Protein AF-R8YFK1-F1 (afdb_monomer)

Mean predicted aligned error: 9.62 Å

Sequence (228 aa):
MKFLILHSILLVIPYFLVWLAFYLFQDRTFFVRPKSYYHLDQMIAFTLITILLFFTWNSFFFEIKFLGLKIAKSSLLFDDKFITFLGVIFAVTGWLYAGRFQFISTIKSHSIQALMNSRLSDSYTEKFDSITKAVERLKKTQNNKDCLTEFDNLNTQEKLDLRYVLNFYEYISIGIRNNEFDEFLLKQMMRSQLINTFIYFEKYIEDIQKEQPTALINLIQLAIRWKK

Organism: NCBI:txid1217691

Solvent-accessible surface area (backbone atoms only — not comparable to full-atom values): 12739 Å² total; per-residue (Å²): 111,73,68,60,55,53,53,57,52,60,67,47,49,64,58,51,50,52,53,49,50,56,63,72,68,61,84,50,98,73,52,52,68,57,68,68,60,56,53,53,56,48,51,52,52,51,51,53,49,49,52,54,48,51,54,52,41,55,73,77,41,45,92,50,60,58,98,82,43,78,53,54,91,86,56,99,85,77,36,73,62,45,56,50,50,51,52,51,53,52,52,54,49,50,53,54,51,51,51,53,51,49,52,57,49,49,23,45,50,49,37,50,49,55,52,47,54,48,68,71,28,63,71,51,48,52,32,50,50,52,40,52,53,50,50,54,55,49,31,70,73,55,76,65,54,76,52,59,86,65,71,81,80,50,52,74,65,50,53,51,31,46,51,52,55,53,50,50,48,26,52,52,28,47,32,37,32,48,60,50,26,41,55,69,63,49,46,75,77,41,42,68,59,54,45,50,53,46,50,37,41,40,59,59,52,51,56,48,27,74,81,35,76,75,56,60,51,48,30,51,56,47,43,61,61,71,71,106

pLDDT: mean 81.36, std 10.71, range [50.59, 93.94]

Secondary structure (DSSP, 8-state):
-HHHHHHHHHHHHHHHHHHHHHHHT---TT----HHHHHHHHHHHHHHHHHHHHHHHHHH-TTSPBTTB---SS-SS--HHHHHHHHHHHHHHHHHHHHHHHHHHHHHHHHHHHHHHHHH-HHHHHHHHHHHHHHHHHHHHTTT-SS---GGGS-HHHHHHHHHHHHHHHHHHHHHHTTSS-HHHHHHHHHHHHHHHHHHTHHHHHHHHHH-TTTTHHHHHHHHHHH-

InterPro domains:
  IPR031876 Protein of unknown function DUF4760 [PF15956] (83-226)

Foldseek 3Di:
DVVLVVVVVVLCVVLVVLVVVLVVPVDDPQAPEPVVVSVLVSVLVVLVSVVVCLLVCCVPPQVHADVNHNQDDDDSPDDPRVVVVVVVSVVSNVVSVVVVVVLVVQQAVLQVVLVVCCVPPPLNVVLVVLLVVVLVVQCVVPVNDLERDCCVPDDPSNVVSLLVVLVSLLVVLVCVNHSSHDPVVCCVVCVVVLLSSCRHCVVVQVVVCVVPVPPSPSSVVSNVVSVD

Structure (mmCIF, N/CA/C/O backbone):
data_AF-R8YFK1-F1
#
_entry.id   AF-R8YFK1-F1
#
loop_
_atom_site.group_PDB
_atom_site.id
_atom_site.type_symbol
_atom_site.label_atom_id
_atom_site.label_alt_id
_atom_site.label_comp_id
_atom_site.label_asym_id
_atom_site.label_entity_id
_atom_site.label_seq_id
_atom_site.pdbx_PDB_ins_code
_atom_site.Cartn_x
_atom_site.Cartn_y
_atom_site.Cartn_z
_atom_site.occupancy
_atom_site.B_iso_or_equiv
_atom_site.auth_seq_id
_atom_site.auth_comp_id
_atom_site.auth_asym_id
_atom_site.auth_atom_id
_atom_site.pdbx_PDB_model_num
ATOM 1 N N . MET A 1 1 ? 21.828 -14.013 -45.087 1.00 50.59 1 MET A N 1
ATOM 2 C CA . MET A 1 1 ? 20.408 -14.034 -44.658 1.00 50.59 1 MET A CA 1
ATOM 3 C C . MET A 1 1 ? 20.196 -14.774 -43.331 1.00 50.59 1 MET A C 1
ATOM 5 O O . MET A 1 1 ? 19.673 -14.154 -42.418 1.00 50.59 1 MET A O 1
ATOM 9 N N . LYS A 1 2 ? 20.672 -16.024 -43.159 1.00 53.09 2 LYS A N 1
ATOM 10 C CA . LYS A 1 2 ? 20.569 -16.774 -41.880 1.00 53.09 2 LYS A CA 1
ATOM 11 C C . LYS A 1 2 ? 21.180 -16.054 -40.661 1.00 53.09 2 LYS A C 1
ATOM 13 O O . LYS A 1 2 ? 20.561 -16.031 -39.606 1.00 53.09 2 LYS A O 1
ATOM 18 N N . PHE A 1 3 ? 22.334 -15.397 -40.821 1.00 62.41 3 PHE A N 1
ATOM 19 C CA . PHE A 1 3 ? 22.971 -14.642 -39.732 1.00 62.41 3 PHE A CA 1
ATOM 20 C C . PHE A 1 3 ? 22.158 -13.421 -39.275 1.00 62.41 3 PHE A C 1
ATOM 22 O O . PHE A 1 3 ? 22.049 -13.192 -38.080 1.00 62.41 3 PHE A O 1
ATOM 29 N N . LEU A 1 4 ? 21.529 -12.668 -40.183 1.00 61.94 4 LEU A N 1
ATOM 30 C CA . LEU A 1 4 ? 20.733 -11.482 -39.824 1.00 61.94 4 LEU A CA 1
ATOM 31 C C . LEU A 1 4 ? 19.514 -11.836 -38.958 1.00 61.94 4 LEU A C 1
ATOM 33 O O . LEU A 1 4 ? 19.239 -11.149 -37.983 1.00 61.94 4 LEU A O 1
ATOM 37 N N . ILE A 1 5 ? 18.838 -12.942 -39.279 1.00 64.75 5 ILE A N 1
ATOM 38 C CA . ILE A 1 5 ? 17.670 -13.428 -38.529 1.00 64.75 5 ILE A CA 1
ATOM 39 C C . ILE A 1 5 ? 18.078 -13.883 -37.121 1.00 64.75 5 ILE A C 1
ATOM 41 O O . ILE A 1 5 ? 17.393 -13.566 -36.153 1.00 64.75 5 ILE A O 1
ATOM 45 N N . LEU A 1 6 ? 19.223 -14.563 -36.991 1.00 71.25 6 LEU A N 1
ATOM 46 C CA . LEU A 1 6 ? 19.747 -15.017 -35.700 1.00 71.25 6 LEU A CA 1
ATOM 47 C C . LEU A 1 6 ? 20.030 -13.843 -34.745 1.00 71.25 6 LEU A C 1
ATOM 49 O O . LEU A 1 6 ? 19.690 -13.910 -33.569 1.00 71.25 6 LEU A O 1
ATOM 53 N N . HIS A 1 7 ? 20.586 -12.745 -35.262 1.00 68.19 7 HIS A N 1
ATOM 54 C CA . HIS A 1 7 ? 20.847 -11.536 -34.476 1.00 68.19 7 HIS A CA 1
ATOM 55 C C . HIS A 1 7 ? 19.550 -10.821 -34.072 1.00 68.19 7 HIS A C 1
ATOM 57 O O . HIS A 1 7 ? 19.427 -10.362 -32.940 1.00 68.19 7 HIS A O 1
ATOM 63 N N . SER A 1 8 ? 18.546 -10.769 -34.953 1.00 69.06 8 SER A N 1
ATOM 64 C CA . SER A 1 8 ? 17.232 -10.221 -34.593 1.00 69.06 8 SER A CA 1
ATOM 65 C C . SER A 1 8 ? 16.540 -11.039 -33.500 1.00 69.06 8 SER A C 1
ATOM 67 O O . SER A 1 8 ? 15.933 -10.457 -32.607 1.00 69.06 8 SER A O 1
ATOM 69 N N . ILE A 1 9 ? 16.675 -12.369 -33.521 1.00 73.94 9 ILE A N 1
ATOM 70 C CA . ILE A 1 9 ? 16.160 -13.245 -32.456 1.00 73.94 9 ILE A CA 1
ATOM 71 C C . ILE A 1 9 ? 16.915 -13.000 -31.143 1.00 73.94 9 ILE A C 1
ATOM 73 O O . ILE A 1 9 ? 16.281 -12.877 -30.097 1.00 73.94 9 ILE A O 1
ATOM 77 N N . LEU A 1 10 ? 18.245 -12.852 -31.196 1.00 78.50 10 LEU A N 1
ATOM 78 C CA . LEU A 1 10 ? 19.075 -12.550 -30.024 1.00 78.50 10 LEU A CA 1
ATOM 79 C C . LEU A 1 10 ? 18.627 -11.264 -29.311 1.00 78.50 10 LEU A C 1
ATOM 81 O O . LEU A 1 10 ? 18.636 -11.203 -28.086 1.00 78.50 10 LEU A O 1
ATOM 85 N N . LEU A 1 11 ? 18.187 -10.259 -30.073 1.00 79.88 11 LEU A N 1
ATOM 86 C CA . LEU A 1 11 ? 17.732 -8.971 -29.547 1.00 79.88 11 LEU A CA 1
ATOM 87 C C . LEU A 1 11 ? 16.403 -9.083 -28.779 1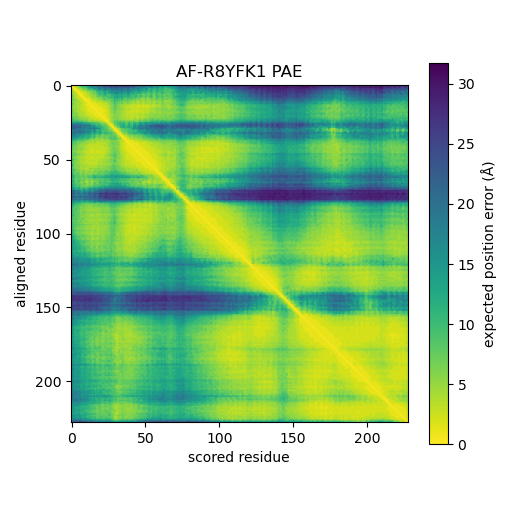.00 79.88 11 LEU A C 1
ATOM 89 O O . LEU A 1 11 ? 16.174 -8.316 -27.852 1.00 79.88 11 LEU A O 1
ATOM 93 N N . VAL A 1 12 ? 15.548 -10.057 -29.111 1.00 82.00 12 VAL A N 1
ATOM 94 C CA . VAL A 1 12 ? 14.222 -10.247 -28.488 1.00 82.00 12 VAL A CA 1
ATOM 95 C C . VAL A 1 12 ? 14.294 -11.043 -27.178 1.00 82.00 12 VAL A C 1
ATOM 97 O O . VAL A 1 12 ? 13.477 -10.827 -26.281 1.00 82.00 12 VAL A O 1
ATOM 100 N N . ILE A 1 13 ? 15.284 -11.929 -27.026 1.00 86.62 13 ILE A N 1
ATOM 101 C CA . ILE A 1 13 ? 15.426 -12.812 -25.852 1.00 86.62 13 ILE A CA 1
ATOM 102 C C . ILE A 1 13 ? 15.418 -12.045 -24.512 1.00 86.62 13 ILE A C 1
ATOM 104 O O . ILE A 1 13 ? 14.657 -12.438 -23.626 1.00 86.62 13 ILE A O 1
ATOM 108 N N . PRO A 1 14 ? 16.175 -10.945 -24.325 1.00 87.31 14 PRO A N 1
ATOM 109 C CA . PRO A 1 14 ? 16.190 -10.210 -23.056 1.00 87.31 14 PRO A CA 1
ATOM 110 C C . PRO A 1 14 ? 14.827 -9.613 -22.683 1.00 87.31 14 PRO A C 1
ATOM 112 O O . PRO A 1 14 ? 14.452 -9.615 -21.510 1.00 87.31 14 PRO A O 1
ATOM 115 N N . TYR A 1 15 ? 14.055 -9.149 -23.672 1.00 87.69 15 TYR A N 1
ATOM 116 C CA . TYR A 1 15 ? 12.697 -8.648 -23.446 1.00 87.69 15 TYR A CA 1
ATOM 117 C C . TYR A 1 15 ? 11.759 -9.773 -23.007 1.00 87.69 15 TYR A C 1
ATOM 119 O O . TYR A 1 15 ? 10.982 -9.603 -22.068 1.00 87.69 15 TYR A O 1
ATOM 127 N N . PHE A 1 16 ? 11.867 -10.945 -23.636 1.00 88.19 16 PHE A N 1
ATOM 128 C CA . PHE A 1 16 ? 11.078 -12.110 -23.244 1.00 88.19 16 PHE A CA 1
ATOM 129 C C . PHE A 1 16 ? 11.425 -12.592 -21.829 1.00 88.19 16 PHE A C 1
ATOM 131 O O . PHE A 1 16 ? 10.525 -12.900 -21.052 1.00 88.19 16 PHE A O 1
ATOM 138 N N . LEU A 1 17 ? 12.710 -12.595 -21.457 1.00 88.38 17 LEU A N 1
ATOM 139 C CA . LEU A 1 17 ? 13.149 -12.966 -20.108 1.00 88.38 17 LEU A CA 1
ATOM 140 C C . LEU A 1 17 ? 12.581 -12.034 -19.035 1.00 88.38 17 LEU A C 1
ATOM 142 O O . LEU A 1 17 ? 12.127 -12.515 -17.999 1.00 88.38 17 LEU A O 1
ATOM 146 N N . VAL A 1 18 ? 12.551 -10.720 -19.278 1.00 87.44 18 VAL A N 1
ATOM 147 C CA . VAL A 1 18 ? 11.922 -9.789 -18.329 1.00 87.44 18 VAL A CA 1
ATOM 148 C C . VAL A 1 18 ? 10.420 -9.970 -18.259 1.00 87.44 18 VAL A C 1
ATOM 150 O O . VAL A 1 18 ? 9.873 -9.979 -17.159 1.00 87.44 18 VAL A O 1
ATOM 153 N N . TRP A 1 19 ? 9.754 -10.183 -19.389 1.00 88.06 19 TRP A N 1
ATOM 154 C CA . TRP A 1 19 ? 8.331 -10.502 -19.376 1.00 88.06 19 TRP A CA 1
ATOM 155 C C . TRP A 1 19 ? 8.036 -11.765 -18.547 1.00 88.06 19 TRP A C 1
ATOM 157 O O . TRP A 1 19 ? 7.168 -11.742 -17.674 1.00 88.06 19 TRP A O 1
ATOM 167 N N . LEU A 1 20 ? 8.815 -12.833 -18.749 1.00 86.81 20 LEU A N 1
ATOM 168 C CA . LEU A 1 20 ? 8.680 -14.091 -18.015 1.00 86.81 20 LEU A CA 1
ATOM 169 C C . LEU A 1 20 ? 8.957 -13.918 -16.515 1.00 86.81 20 LEU A C 1
ATOM 171 O O . LEU A 1 20 ? 8.220 -14.454 -15.691 1.00 86.81 20 LEU A O 1
ATOM 175 N N . ALA A 1 21 ? 9.984 -13.147 -16.150 1.00 85.50 21 ALA A N 1
ATOM 176 C CA . ALA A 1 21 ? 10.288 -12.855 -14.753 1.00 85.50 21 ALA A CA 1
ATOM 177 C C . ALA A 1 21 ? 9.099 -12.167 -14.062 1.00 85.50 21 ALA A C 1
ATOM 179 O O . ALA A 1 21 ? 8.654 -12.613 -13.007 1.00 85.50 21 ALA A O 1
ATOM 180 N N . PHE A 1 22 ? 8.524 -11.131 -14.678 1.00 83.38 22 PHE A N 1
ATOM 181 C CA . PHE A 1 22 ? 7.359 -10.441 -14.117 1.00 83.38 22 PHE A CA 1
ATOM 182 C C . PHE A 1 22 ? 6.118 -11.342 -14.013 1.00 83.38 22 PHE A C 1
ATOM 184 O O . PHE A 1 22 ? 5.366 -11.206 -13.050 1.00 83.38 22 PHE A O 1
ATOM 191 N N . TYR A 1 23 ? 5.932 -12.280 -14.947 1.00 81.75 23 TYR A N 1
ATOM 192 C CA . TYR A 1 23 ? 4.847 -13.263 -14.898 1.00 81.75 23 TYR A CA 1
ATOM 193 C C . TYR A 1 23 ? 5.002 -14.254 -13.730 1.00 81.75 23 TYR A C 1
ATOM 195 O O . TYR A 1 23 ? 4.041 -14.524 -13.016 1.00 81.75 23 TYR A O 1
ATOM 203 N N . LEU A 1 24 ? 6.215 -14.765 -13.490 1.00 79.94 24 LEU A N 1
ATOM 204 C CA . LEU A 1 24 ? 6.474 -15.744 -12.424 1.00 79.94 24 LEU A CA 1
ATOM 205 C C . LEU A 1 24 ? 6.466 -15.128 -11.014 1.00 79.94 24 LEU A C 1
ATOM 207 O O . LEU A 1 24 ? 6.061 -15.785 -10.061 1.00 79.94 24 LEU A O 1
ATOM 211 N N . PHE A 1 25 ? 6.892 -13.870 -10.861 1.00 72.94 25 PHE A N 1
ATOM 212 C CA . PHE A 1 25 ? 6.957 -13.186 -9.558 1.00 72.94 25 PHE A CA 1
ATOM 213 C C . PHE A 1 25 ? 5.660 -12.445 -9.169 1.00 72.94 25 PHE A C 1
ATOM 215 O O . PHE A 1 25 ? 5.668 -11.619 -8.248 1.00 72.94 25 PHE A O 1
ATOM 222 N N . GLN A 1 26 ? 4.544 -12.706 -9.856 1.00 66.62 26 GLN A N 1
ATOM 223 C CA . GLN A 1 26 ? 3.294 -11.971 -9.661 1.00 66.62 26 GLN A CA 1
ATOM 224 C C . GLN A 1 26 ? 2.592 -12.294 -8.325 1.00 66.62 26 GLN A C 1
ATOM 226 O O . GLN A 1 26 ? 1.960 -11.405 -7.751 1.00 66.62 26 GLN A O 1
ATOM 231 N N . ASP A 1 27 ? 2.761 -13.497 -7.769 1.00 55.25 27 ASP A N 1
ATOM 232 C CA . ASP A 1 27 ? 2.037 -13.919 -6.564 1.00 55.25 27 ASP A CA 1
ATOM 233 C C . ASP A 1 27 ? 2.686 -13.429 -5.260 1.00 55.25 27 ASP A C 1
ATOM 235 O O . ASP A 1 27 ? 3.648 -13.998 -4.741 1.00 55.25 27 ASP A O 1
ATOM 239 N N . ARG A 1 28 ? 2.105 -12.380 -4.663 1.00 57.12 28 ARG A N 1
ATOM 240 C CA . ARG A 1 28 ? 2.284 -12.0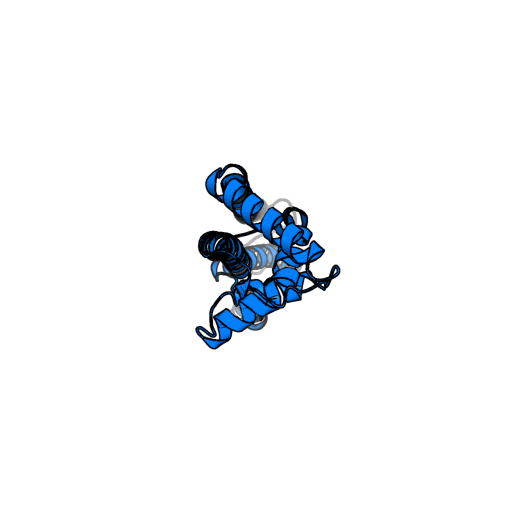74 -3.236 1.00 57.12 28 ARG A CA 1
ATOM 241 C C . ARG A 1 28 ? 0.964 -12.309 -2.506 1.00 57.12 28 ARG A C 1
ATOM 243 O O . ARG A 1 28 ? 0.041 -11.517 -2.629 1.00 57.12 28 ARG A O 1
ATOM 250 N N . THR A 1 29 ? 0.920 -13.361 -1.691 1.00 59.41 29 THR A N 1
ATOM 251 C CA . THR A 1 29 ? -0.264 -13.948 -1.022 1.00 59.41 29 THR A CA 1
ATOM 252 C C . THR A 1 29 ? -1.181 -12.999 -0.236 1.00 59.41 29 THR A C 1
ATOM 254 O O . THR A 1 29 ? -2.326 -13.357 0.017 1.00 59.41 29 THR A O 1
ATOM 257 N N . PHE A 1 30 ? -0.728 -11.802 0.152 1.00 57.00 30 PHE A N 1
ATOM 258 C CA . PHE A 1 30 ? -1.539 -10.838 0.914 1.00 57.00 30 PHE A CA 1
ATOM 259 C C . PHE A 1 30 ? -2.006 -9.627 0.096 1.00 57.00 30 PHE A C 1
ATOM 261 O O . PHE A 1 30 ? -3.089 -9.104 0.338 1.00 57.00 30 PHE A O 1
ATOM 268 N N . PHE A 1 31 ? -1.201 -9.158 -0.858 1.00 60.72 31 PHE A N 1
ATOM 269 C CA . PHE A 1 31 ? -1.512 -7.935 -1.589 1.00 60.72 31 PHE A CA 1
ATOM 270 C C . PHE A 1 31 ? -2.220 -8.270 -2.889 1.00 60.72 31 PHE A C 1
ATOM 272 O O . PHE A 1 31 ? -1.627 -8.874 -3.782 1.00 60.72 31 PHE A O 1
ATOM 279 N N . VAL A 1 32 ? -3.448 -7.784 -3.036 1.00 63.62 32 VAL A N 1
ATOM 280 C CA . VAL A 1 32 ? -4.110 -7.744 -4.337 1.00 63.62 32 VAL A CA 1
ATOM 281 C C . VAL A 1 32 ? -3.527 -6.535 -5.057 1.00 63.62 32 VAL A C 1
ATOM 283 O O . VAL A 1 32 ? -4.083 -5.445 -5.032 1.00 63.62 32 VAL A O 1
ATOM 286 N N . ARG A 1 33 ? -2.317 -6.677 -5.607 1.00 63.25 33 ARG A N 1
ATOM 287 C CA . ARG A 1 33 ? -1.720 -5.621 -6.430 1.00 63.25 33 ARG A CA 1
ATOM 288 C C . ARG A 1 33 ? -2.506 -5.527 -7.739 1.00 63.25 33 ARG A C 1
ATOM 290 O O . ARG A 1 33 ? -2.527 -6.509 -8.484 1.00 63.25 33 ARG A O 1
ATOM 297 N N . PRO A 1 34 ? -3.120 -4.374 -8.062 1.00 64.62 34 PRO A N 1
ATOM 298 C CA . PRO A 1 34 ? -3.747 -4.184 -9.362 1.00 64.62 34 PRO A CA 1
ATOM 299 C C . PRO A 1 34 ? -2.735 -4.423 -10.489 1.00 64.62 34 PRO A C 1
ATOM 301 O O . PRO A 1 34 ? -1.569 -4.032 -10.388 1.00 64.62 34 PRO A O 1
ATOM 304 N N . LYS A 1 35 ? -3.176 -5.049 -11.587 1.00 65.44 35 LYS A N 1
ATOM 305 C CA . LYS A 1 35 ? -2.314 -5.385 -12.739 1.00 65.44 35 LYS A CA 1
ATOM 306 C C . LYS A 1 35 ? -1.580 -4.162 -13.315 1.00 65.44 35 LYS A C 1
ATOM 308 O O . LYS A 1 35 ? -0.475 -4.297 -13.828 1.00 65.44 35 LYS A O 1
ATOM 313 N N . SER A 1 36 ? -2.152 -2.964 -13.173 1.00 67.81 36 SER A N 1
ATOM 314 C CA . SER A 1 36 ? -1.576 -1.693 -13.633 1.00 67.81 36 SER A CA 1
ATOM 315 C C . SER A 1 36 ? -0.187 -1.389 -13.056 1.00 67.81 36 SER A C 1
ATOM 317 O O . SER A 1 36 ? 0.666 -0.894 -13.790 1.00 67.81 36 SER A O 1
ATOM 319 N N . TYR A 1 37 ? 0.080 -1.733 -11.791 1.00 72.19 37 TYR A N 1
ATOM 320 C CA . TYR A 1 37 ? 1.390 -1.502 -11.165 1.00 72.19 37 TYR A CA 1
ATOM 321 C C . TYR A 1 37 ? 2.486 -2.349 -11.810 1.00 72.19 37 TYR A C 1
ATOM 323 O O . TYR A 1 37 ? 3.568 -1.846 -12.111 1.00 72.19 37 TYR A O 1
ATOM 331 N N . TYR A 1 38 ? 2.179 -3.619 -12.079 1.00 75.19 38 TYR A N 1
ATOM 332 C CA . TYR A 1 38 ? 3.105 -4.523 -12.755 1.00 75.19 38 TYR A CA 1
ATOM 333 C C . TYR A 1 38 ? 3.417 -4.044 -14.167 1.00 75.19 38 TYR A C 1
ATOM 335 O O . TYR A 1 38 ? 4.573 -4.080 -14.571 1.00 75.19 38 TYR A O 1
ATOM 343 N N . HIS A 1 39 ? 2.417 -3.547 -14.898 1.00 82.56 39 HIS A N 1
ATOM 344 C CA . HIS A 1 39 ? 2.629 -3.045 -16.253 1.00 82.56 39 HIS A CA 1
ATOM 345 C C . HIS A 1 39 ? 3.557 -1.827 -16.293 1.00 82.56 39 HIS A C 1
ATOM 347 O O . HIS A 1 39 ? 4.421 -1.764 -17.165 1.00 82.56 39 HIS A O 1
ATOM 353 N N . LEU A 1 40 ? 3.435 -0.894 -15.344 1.00 85.50 40 LEU A N 1
ATOM 354 C CA . LEU A 1 40 ? 4.309 0.280 -15.291 1.00 85.50 40 LEU A CA 1
ATOM 355 C C . LEU A 1 40 ? 5.754 -0.105 -14.938 1.00 85.50 40 LEU A C 1
ATOM 357 O O . LEU A 1 40 ? 6.685 0.308 -15.631 1.00 85.50 40 LEU A O 1
ATOM 361 N N . ASP A 1 41 ? 5.952 -0.930 -13.905 1.00 84.81 41 ASP A N 1
ATOM 362 C CA . ASP A 1 41 ? 7.291 -1.404 -13.528 1.00 84.81 41 ASP A CA 1
ATOM 363 C C . ASP A 1 41 ? 7.923 -2.254 -14.655 1.00 84.81 41 ASP A C 1
ATOM 365 O O . ASP A 1 41 ? 9.121 -2.144 -14.922 1.00 84.81 41 ASP A O 1
ATOM 369 N N . GLN A 1 42 ? 7.119 -3.040 -15.380 1.00 86.94 42 GLN A N 1
ATOM 370 C CA . GLN A 1 42 ? 7.555 -3.797 -16.557 1.00 86.94 42 GLN A CA 1
ATOM 371 C C . GLN A 1 42 ? 7.970 -2.874 -17.715 1.00 86.94 42 GLN A C 1
ATOM 373 O O . GLN A 1 42 ? 8.989 -3.123 -18.360 1.00 86.94 42 GLN A O 1
ATOM 378 N N . MET A 1 43 ? 7.225 -1.793 -17.976 1.00 89.19 43 MET A N 1
ATOM 379 C CA . MET A 1 43 ? 7.597 -0.790 -18.984 1.00 89.19 43 MET A CA 1
ATOM 380 C C . MET A 1 43 ? 8.936 -0.123 -18.649 1.00 89.19 43 MET A C 1
ATOM 382 O O . MET A 1 43 ? 9.774 0.025 -19.537 1.00 89.19 43 MET A O 1
ATOM 386 N N . ILE A 1 44 ? 9.174 0.214 -17.376 1.00 89.25 44 ILE A N 1
ATOM 387 C CA . ILE A 1 44 ? 10.469 0.745 -16.914 1.00 89.25 44 ILE A CA 1
ATOM 388 C C . ILE A 1 44 ? 11.586 -0.292 -17.103 1.00 89.25 44 ILE A C 1
ATOM 390 O O . ILE A 1 44 ? 12.678 0.039 -17.562 1.00 89.25 44 ILE A O 1
ATOM 394 N N . ALA A 1 45 ? 11.332 -1.565 -16.793 1.00 89.50 45 ALA A N 1
ATOM 395 C CA . ALA A 1 45 ? 12.318 -2.624 -17.010 1.00 89.50 45 ALA A CA 1
ATOM 396 C C . ALA A 1 45 ? 12.669 -2.789 -18.502 1.00 89.50 45 ALA A C 1
ATOM 398 O O . ALA A 1 45 ? 13.839 -2.959 -18.850 1.00 89.50 45 ALA A O 1
ATOM 399 N N . PHE A 1 46 ? 11.682 -2.674 -19.397 1.00 90.50 46 PHE A N 1
ATOM 400 C CA . PHE A 1 46 ? 11.908 -2.696 -20.843 1.00 90.50 46 PHE A CA 1
ATOM 401 C C . PHE A 1 46 ? 12.712 -1.498 -21.346 1.00 90.50 46 PHE A C 1
ATOM 403 O O . PHE A 1 46 ? 13.585 -1.688 -22.199 1.00 90.50 46 PHE A O 1
ATOM 410 N N . THR A 1 47 ? 12.484 -0.285 -20.836 1.00 89.50 47 THR A N 1
ATOM 411 C CA . THR A 1 47 ? 13.304 0.868 -21.240 1.00 89.50 47 THR A CA 1
ATOM 412 C C . THR A 1 47 ? 14.741 0.723 -20.752 1.00 89.50 47 THR A C 1
ATOM 414 O O . THR A 1 47 ? 15.659 0.917 -21.546 1.00 89.50 47 THR A O 1
ATOM 417 N N . LEU A 1 48 ? 14.960 0.277 -19.512 1.00 88.81 48 LEU A N 1
ATOM 418 C CA . LEU A 1 48 ? 16.303 0.019 -18.975 1.00 88.81 48 LEU A CA 1
ATOM 419 C C . LEU A 1 48 ? 17.060 -1.040 -19.783 1.00 88.81 48 LEU A C 1
ATOM 421 O O . LEU A 1 48 ? 18.221 -0.835 -20.138 1.00 88.81 48 LEU A O 1
ATOM 425 N N . ILE A 1 49 ? 16.399 -2.144 -20.138 1.00 90.31 49 ILE A N 1
ATOM 426 C CA . ILE A 1 49 ? 16.994 -3.163 -21.011 1.00 90.31 49 ILE A CA 1
ATOM 427 C C . ILE A 1 49 ? 17.284 -2.610 -22.395 1.00 90.31 49 ILE A C 1
ATOM 429 O O . ILE A 1 49 ? 18.337 -2.909 -22.946 1.00 90.31 49 ILE A O 1
ATOM 433 N N . THR A 1 50 ? 16.404 -1.776 -22.945 1.00 88.31 50 THR A N 1
ATOM 434 C CA . THR A 1 50 ? 16.646 -1.144 -24.246 1.00 88.31 50 THR A CA 1
ATOM 435 C C . THR A 1 50 ? 17.894 -0.268 -24.211 1.00 88.31 50 THR A C 1
ATOM 437 O O . THR A 1 50 ? 18.679 -0.324 -25.151 1.00 88.31 50 THR A O 1
ATOM 440 N N . ILE A 1 51 ? 18.133 0.476 -23.124 1.00 87.00 51 ILE A N 1
ATOM 441 C CA . ILE A 1 51 ? 19.366 1.259 -22.938 1.00 87.00 51 ILE A CA 1
ATOM 442 C C . ILE A 1 51 ? 20.586 0.330 -22.904 1.00 87.00 51 ILE A C 1
ATOM 444 O O . ILE A 1 51 ? 21.532 0.527 -23.664 1.00 87.00 51 ILE A O 1
ATOM 448 N N . LEU A 1 52 ? 20.560 -0.705 -22.060 1.00 87.19 52 LEU A N 1
ATOM 449 C CA . LEU A 1 52 ? 21.679 -1.646 -21.917 1.00 87.19 52 LEU A CA 1
ATOM 450 C C . LEU A 1 52 ? 21.985 -2.382 -23.228 1.00 87.19 52 LEU A C 1
ATOM 452 O O . LEU A 1 52 ? 23.147 -2.501 -23.627 1.00 87.19 52 LEU A O 1
ATOM 456 N N . LEU A 1 53 ? 20.948 -2.845 -23.926 1.00 86.12 53 LEU A N 1
ATOM 457 C CA . LEU A 1 53 ? 21.083 -3.491 -25.227 1.00 86.12 53 LEU A CA 1
ATOM 458 C C . LEU A 1 53 ? 21.588 -2.522 -26.281 1.00 86.12 53 LEU A C 1
ATOM 460 O O . LEU A 1 53 ? 22.441 -2.896 -27.070 1.00 86.12 53 LEU A O 1
ATOM 464 N N . PHE A 1 54 ? 21.126 -1.277 -26.278 1.00 82.75 54 PHE A N 1
ATOM 465 C CA . PHE A 1 54 ? 21.606 -0.273 -27.217 1.00 82.75 54 PHE A CA 1
ATOM 466 C C . PHE A 1 54 ? 23.111 -0.015 -27.059 1.00 82.75 54 PHE A C 1
ATOM 468 O O . PHE A 1 54 ? 23.839 -0.037 -28.051 1.00 82.75 54 PHE A O 1
ATOM 475 N N . PHE A 1 55 ? 23.599 0.143 -25.823 1.00 81.56 55 PHE A N 1
ATOM 476 C CA . PHE A 1 55 ? 25.032 0.310 -25.560 1.00 81.56 55 PHE A CA 1
ATOM 477 C C . PHE A 1 55 ? 25.844 -0.925 -25.965 1.00 81.56 55 PHE A C 1
ATOM 479 O O . PHE A 1 55 ? 26.811 -0.805 -26.714 1.00 81.56 55 PHE A O 1
ATOM 486 N N . THR A 1 56 ? 25.435 -2.116 -25.520 1.00 81.94 56 THR A N 1
ATOM 487 C CA . THR A 1 56 ? 26.150 -3.365 -25.841 1.00 81.94 56 THR A CA 1
ATOM 488 C C . THR A 1 56 ? 26.140 -3.665 -27.340 1.00 81.94 56 THR A C 1
ATOM 490 O O . THR A 1 56 ? 27.169 -4.035 -27.906 1.00 81.94 56 THR A O 1
ATOM 493 N N . TRP A 1 57 ? 25.016 -3.439 -28.018 1.00 80.00 57 TRP A N 1
ATOM 494 C CA . TRP A 1 57 ? 24.897 -3.649 -29.457 1.00 80.00 57 TRP A CA 1
ATOM 495 C C . TRP A 1 57 ? 25.766 -2.682 -30.253 1.00 80.00 57 TRP A C 1
ATOM 497 O O . TRP A 1 57 ? 26.422 -3.093 -31.207 1.00 80.00 57 TRP A O 1
ATOM 507 N N . ASN A 1 58 ? 25.826 -1.415 -29.841 1.00 76.56 58 ASN A N 1
ATOM 508 C CA . ASN A 1 58 ? 26.694 -0.432 -30.480 1.00 76.56 58 ASN A CA 1
ATOM 509 C C . ASN A 1 58 ? 28.186 -0.764 -30.289 1.00 76.56 58 ASN A C 1
ATOM 511 O O . ASN A 1 58 ? 28.974 -0.558 -31.207 1.00 76.56 58 ASN A O 1
ATOM 515 N N . SER A 1 59 ? 28.579 -1.316 -29.135 1.00 75.88 59 SER A N 1
ATOM 516 C CA . SER A 1 59 ? 29.974 -1.697 -28.869 1.00 75.88 59 SER A CA 1
ATOM 517 C C . SER A 1 59 ? 30.442 -2.926 -29.655 1.00 75.88 59 SER A C 1
ATOM 519 O O . SER A 1 59 ? 31.573 -2.934 -30.132 1.00 75.88 59 SER A O 1
ATOM 521 N N . PHE A 1 60 ? 29.605 -3.961 -29.791 1.00 75.62 60 PHE A N 1
ATOM 522 C CA . PHE A 1 60 ? 30.018 -5.246 -30.381 1.00 75.62 60 PHE A CA 1
ATOM 523 C C . PHE A 1 60 ? 29.521 -5.474 -31.817 1.00 75.62 60 PHE A C 1
ATOM 525 O O . PHE A 1 60 ? 30.142 -6.226 -32.564 1.00 75.62 60 PHE A O 1
ATOM 532 N N . PHE A 1 61 ? 28.419 -4.836 -32.223 1.00 74.19 61 PHE A N 1
ATOM 533 C CA . PHE A 1 61 ? 27.700 -5.131 -33.469 1.00 74.19 61 PHE A CA 1
ATOM 534 C C . PHE A 1 61 ? 27.409 -3.869 -34.300 1.00 74.19 61 PHE A C 1
ATOM 536 O O . PHE A 1 61 ? 26.345 -3.754 -34.910 1.00 74.19 61 PHE A O 1
ATOM 543 N N . PHE A 1 62 ? 28.357 -2.925 -34.361 1.00 68.81 62 PHE A N 1
ATOM 544 C CA . PHE A 1 62 ? 28.194 -1.622 -35.030 1.00 68.81 62 PHE A CA 1
ATOM 545 C C . PHE A 1 62 ? 27.804 -1.708 -36.522 1.00 68.81 62 PHE A C 1
ATOM 547 O O . PHE A 1 62 ? 27.164 -0.803 -37.060 1.00 68.81 62 PHE A O 1
ATOM 554 N N . GLU A 1 63 ? 28.148 -2.801 -37.211 1.00 68.44 63 GLU A N 1
ATOM 555 C CA . GLU A 1 63 ? 27.797 -3.008 -38.623 1.00 68.44 63 GLU A CA 1
ATOM 556 C C . GLU A 1 63 ? 26.334 -3.439 -38.834 1.00 68.44 63 GLU A C 1
ATOM 558 O O . GLU A 1 63 ? 25.786 -3.292 -39.935 1.00 68.44 63 GLU A O 1
ATOM 563 N N . ILE A 1 64 ? 25.683 -3.949 -37.784 1.00 73.88 64 ILE A N 1
ATOM 564 C CA . ILE A 1 64 ? 24.347 -4.548 -37.822 1.00 73.88 64 ILE A CA 1
ATOM 565 C C . ILE A 1 64 ? 23.307 -3.537 -37.331 1.00 73.88 64 ILE A C 1
ATOM 567 O O . ILE A 1 64 ? 23.515 -2.799 -36.373 1.00 73.88 64 ILE A O 1
ATOM 571 N N . LYS A 1 65 ? 22.135 -3.521 -37.976 1.00 72.31 65 LYS A N 1
ATOM 572 C CA . LYS A 1 65 ? 21.021 -2.657 -37.568 1.00 72.31 65 LYS A CA 1
ATOM 573 C C . LYS A 1 65 ? 20.461 -3.087 -36.206 1.00 72.31 65 LYS A C 1
ATOM 575 O O . LYS A 1 65 ? 20.074 -4.242 -36.045 1.00 72.31 65 LYS A O 1
ATOM 580 N N . PHE A 1 66 ? 20.322 -2.147 -35.280 1.00 73.81 66 PHE A N 1
ATOM 581 C CA . PHE A 1 66 ? 19.609 -2.325 -34.014 1.00 73.81 66 PHE A CA 1
ATOM 582 C C . PHE A 1 66 ? 18.172 -1.832 -34.183 1.00 73.81 66 PHE A C 1
ATOM 584 O O . PHE A 1 66 ? 17.970 -0.683 -34.567 1.00 73.81 66 PHE A O 1
ATOM 591 N N . LEU A 1 67 ? 17.170 -2.690 -33.959 1.00 72.44 67 LEU A N 1
ATOM 592 C CA . LEU A 1 67 ? 15.746 -2.345 -34.154 1.00 72.44 67 LEU A CA 1
ATOM 593 C C . LEU A 1 67 ? 15.456 -1.662 -35.515 1.00 72.44 67 LEU A C 1
ATOM 595 O O . LEU A 1 67 ? 14.619 -0.773 -35.625 1.00 72.44 67 LEU A O 1
ATOM 599 N N . GLY A 1 68 ? 16.187 -2.052 -36.568 1.00 70.75 68 GLY A N 1
ATOM 600 C CA . GLY A 1 68 ? 16.064 -1.470 -37.912 1.00 70.75 68 GLY A CA 1
ATOM 601 C C . GLY A 1 68 ? 16.863 -0.180 -38.159 1.00 70.75 68 GLY A C 1
ATOM 602 O O . GLY A 1 68 ? 16.989 0.231 -39.315 1.00 70.75 68 GLY A O 1
ATOM 603 N N . LEU A 1 69 ? 17.477 0.409 -37.129 1.00 67.81 69 LEU A N 1
ATOM 604 C CA . LEU A 1 69 ? 18.308 1.613 -37.209 1.00 67.81 69 LEU A CA 1
ATOM 605 C C . LEU A 1 69 ? 19.789 1.255 -37.396 1.00 67.81 69 LEU A C 1
ATOM 607 O O . LEU A 1 69 ? 20.323 0.377 -36.720 1.00 67.81 69 LEU A O 1
ATOM 611 N N . LYS A 1 70 ? 20.472 1.943 -38.320 1.00 66.94 70 LYS A N 1
ATOM 612 C CA . LYS A 1 70 ? 21.934 1.862 -38.480 1.00 66.94 70 LYS A CA 1
ATOM 613 C C . LYS A 1 70 ? 22.560 3.026 -37.711 1.00 66.94 70 LYS A C 1
ATOM 615 O O . LYS A 1 70 ? 22.265 4.170 -38.048 1.00 66.94 70 LYS A O 1
ATOM 620 N N . ILE A 1 71 ? 23.347 2.716 -36.680 1.00 63.50 71 ILE A N 1
ATOM 621 C CA . ILE A 1 71 ? 23.618 3.652 -35.579 1.00 63.50 71 ILE A CA 1
ATOM 622 C C . ILE A 1 71 ? 24.892 4.490 -35.769 1.00 63.50 71 ILE A C 1
ATOM 624 O O . ILE A 1 71 ? 24.846 5.660 -35.415 1.00 63.50 71 ILE A O 1
ATOM 628 N N . ALA A 1 72 ? 25.985 3.962 -36.340 1.00 59.31 72 ALA A N 1
ATOM 629 C CA . ALA A 1 72 ? 27.171 4.776 -36.646 1.00 59.31 72 ALA A CA 1
ATOM 630 C C . ALA A 1 72 ? 28.083 4.151 -37.716 1.00 59.31 72 ALA A C 1
ATOM 632 O O . ALA A 1 72 ? 28.091 2.933 -37.901 1.00 59.31 72 ALA A O 1
ATOM 633 N N . LYS A 1 73 ? 28.860 4.987 -38.429 1.00 57.88 73 LYS A N 1
ATOM 634 C C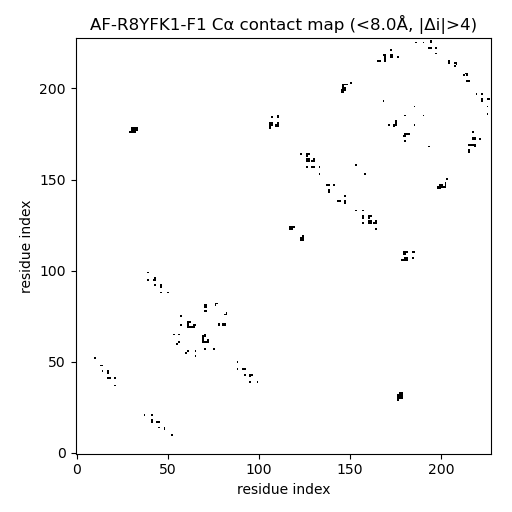A . LYS A 1 73 ? 29.857 4.545 -39.432 1.00 57.88 73 LYS A CA 1
ATOM 635 C C . LYS A 1 73 ? 31.325 4.804 -39.041 1.00 57.88 73 LYS A C 1
ATOM 637 O O . LYS A 1 73 ? 32.186 4.252 -39.716 1.00 57.88 73 LYS A O 1
ATOM 642 N N . SER A 1 74 ? 31.647 5.581 -37.994 1.00 55.09 74 SER A N 1
ATOM 643 C CA . SER A 1 74 ? 33.067 5.787 -37.616 1.00 55.09 74 SER A CA 1
ATOM 644 C C . SER A 1 74 ? 33.393 6.369 -36.226 1.00 55.09 74 SER A C 1
ATOM 646 O O . SER A 1 74 ? 34.552 6.270 -35.833 1.00 55.09 74 SER A O 1
ATOM 648 N N . SER A 1 75 ? 32.466 6.952 -35.451 1.00 55.94 75 SER A N 1
ATOM 649 C CA . SER A 1 75 ? 32.781 7.465 -34.102 1.00 55.94 75 SER A CA 1
ATOM 650 C C . SER A 1 75 ? 31.688 7.138 -33.082 1.00 55.94 75 SER A C 1
ATOM 652 O O . SER A 1 75 ? 30.496 7.223 -33.360 1.00 55.94 75 SER A O 1
ATOM 654 N N . LEU A 1 76 ? 32.115 6.716 -31.891 1.00 55.62 76 LEU A N 1
ATOM 655 C CA . LEU A 1 76 ? 31.272 6.059 -30.886 1.00 55.62 76 LEU A CA 1
ATOM 656 C C . LEU A 1 76 ? 30.332 7.028 -30.133 1.00 55.62 76 LEU A C 1
ATOM 658 O O . LEU A 1 76 ? 29.418 6.572 -29.456 1.00 55.62 76 LEU A O 1
ATOM 662 N N . LEU A 1 77 ? 30.543 8.348 -30.245 1.00 55.44 77 LEU A N 1
ATOM 663 C CA . LEU A 1 77 ? 29.868 9.368 -29.424 1.00 55.44 77 LEU A CA 1
ATOM 664 C C . LEU A 1 77 ? 29.295 10.579 -30.197 1.00 55.44 77 LEU A C 1
ATOM 666 O O . LEU A 1 77 ? 28.719 11.454 -29.560 1.00 55.44 77 LEU A O 1
ATOM 670 N N . PHE A 1 78 ? 29.409 10.648 -31.533 1.00 56.56 78 PHE A N 1
ATOM 671 C CA . PHE A 1 78 ? 29.068 11.865 -32.303 1.00 56.56 78 PHE A CA 1
ATOM 672 C C . PHE A 1 78 ? 28.215 11.636 -33.567 1.00 56.56 78 PHE A C 1
ATOM 674 O O . PHE A 1 78 ? 28.236 12.466 -34.470 1.00 56.56 78 PHE A O 1
ATOM 681 N N . ASP A 1 79 ? 27.467 10.531 -33.665 1.00 71.62 79 ASP A N 1
ATOM 682 C CA . ASP A 1 79 ? 26.456 10.384 -34.728 1.00 71.62 79 ASP A CA 1
ATOM 683 C C . ASP A 1 79 ? 25.123 11.006 -34.271 1.00 71.62 79 ASP A C 1
ATOM 685 O O . ASP A 1 79 ? 24.584 10.637 -33.220 1.00 71.62 79 ASP A O 1
ATOM 689 N N . ASP A 1 80 ? 24.567 11.926 -35.065 1.00 75.19 80 ASP A N 1
ATOM 690 C CA . ASP A 1 80 ? 23.288 12.602 -34.803 1.00 75.19 80 ASP A CA 1
ATOM 691 C C . ASP A 1 80 ? 22.157 11.605 -34.504 1.00 75.19 80 ASP A C 1
ATOM 693 O O . ASP A 1 80 ? 21.276 11.857 -33.674 1.00 75.19 80 ASP A O 1
ATOM 697 N N . LYS A 1 81 ? 22.192 10.425 -35.139 1.00 77.31 81 LYS A N 1
ATOM 698 C CA . LYS A 1 81 ? 21.188 9.371 -34.934 1.00 77.31 81 LYS A CA 1
ATOM 699 C C . LYS A 1 81 ? 21.313 8.707 -33.569 1.00 77.31 81 LYS A C 1
ATOM 701 O O . LYS A 1 81 ? 20.292 8.397 -32.953 1.00 77.31 81 LYS A O 1
ATOM 706 N N . PHE A 1 82 ? 22.540 8.505 -33.092 1.00 78.44 82 PHE A N 1
ATOM 707 C CA . PHE A 1 82 ? 22.813 7.947 -31.768 1.00 78.44 82 PHE A CA 1
ATOM 708 C C . PHE A 1 82 ? 22.299 8.889 -30.675 1.00 78.44 82 PHE A C 1
ATOM 710 O O . PHE A 1 82 ? 21.571 8.465 -29.774 1.00 78.44 82 PHE A O 1
ATOM 717 N N . ILE A 1 83 ? 22.608 10.182 -30.810 1.00 81.81 83 ILE A N 1
ATOM 718 C CA . ILE A 1 83 ? 22.173 11.228 -29.875 1.00 81.81 83 ILE A CA 1
ATOM 719 C C . ILE A 1 83 ? 20.644 11.342 -29.870 1.00 81.81 83 ILE A C 1
ATOM 721 O O . ILE A 1 83 ? 20.029 11.367 -28.803 1.00 81.81 83 ILE A O 1
ATOM 725 N N . THR A 1 84 ? 20.016 11.332 -31.050 1.00 84.62 84 THR A N 1
ATOM 726 C CA . THR A 1 84 ? 18.551 11.400 -31.177 1.00 84.62 84 THR A CA 1
ATOM 727 C C . THR A 1 84 ? 17.871 10.211 -30.496 1.00 84.62 84 THR A C 1
ATOM 729 O O . THR A 1 84 ? 16.909 10.391 -29.750 1.00 84.62 84 THR A O 1
ATOM 732 N N . PHE A 1 85 ? 18.379 8.991 -30.701 1.00 83.56 85 PHE A N 1
ATOM 733 C CA . PHE A 1 85 ? 17.805 7.789 -30.095 1.00 83.56 85 PHE A CA 1
ATOM 734 C C . PHE A 1 85 ? 17.917 7.794 -28.565 1.00 83.56 85 PHE A C 1
ATOM 736 O O . PHE A 1 85 ? 16.937 7.496 -27.878 1.00 83.56 85 PHE A O 1
ATOM 743 N N . LEU A 1 86 ? 19.070 8.202 -28.021 1.00 84.75 86 LEU A N 1
ATOM 744 C CA . LEU A 1 86 ? 19.229 8.386 -26.576 1.00 84.75 86 LEU A CA 1
ATOM 745 C C . LEU A 1 86 ? 18.259 9.434 -26.031 1.00 84.75 86 LEU A C 1
ATOM 747 O O . LEU A 1 86 ? 17.615 9.184 -25.013 1.00 84.75 86 LEU A O 1
ATOM 751 N N . GLY A 1 87 ? 18.107 10.568 -26.721 1.00 88.62 87 GLY A N 1
ATOM 752 C CA . GLY A 1 87 ? 17.154 11.612 -26.339 1.00 88.62 87 GLY A CA 1
ATOM 753 C C . GLY A 1 87 ? 15.725 11.079 -26.215 1.00 88.62 87 GLY A C 1
ATOM 754 O O . GLY A 1 87 ? 15.058 11.328 -25.210 1.00 88.62 87 GLY A O 1
ATOM 755 N N . VAL A 1 88 ? 15.282 10.268 -27.182 1.00 89.94 88 VAL A N 1
ATOM 756 C CA . VAL A 1 88 ? 13.959 9.624 -27.145 1.00 89.94 88 VAL A CA 1
ATOM 757 C C . VAL A 1 88 ? 13.838 8.663 -25.961 1.00 89.94 88 VAL A C 1
ATOM 759 O O . VAL A 1 88 ? 12.847 8.724 -25.234 1.00 89.94 88 VAL A O 1
ATOM 762 N N . ILE A 1 89 ? 14.833 7.804 -25.714 1.00 88.75 89 ILE A N 1
ATOM 763 C CA . ILE A 1 89 ? 14.761 6.857 -24.590 1.00 88.75 89 ILE A CA 1
ATOM 764 C C . ILE A 1 89 ? 14.732 7.583 -23.241 1.00 88.75 89 ILE A C 1
ATOM 766 O O . ILE A 1 89 ? 13.950 7.209 -22.361 1.00 88.75 89 ILE A O 1
ATOM 770 N N . PHE A 1 90 ? 15.555 8.618 -23.063 1.00 88.50 90 PHE A N 1
ATOM 771 C CA . PHE A 1 90 ? 15.559 9.402 -21.830 1.00 88.50 90 PHE A CA 1
ATOM 772 C C . PHE A 1 90 ? 14.235 10.136 -21.622 1.00 88.50 90 PHE A C 1
ATOM 774 O O . PHE A 1 90 ? 13.726 10.132 -20.502 1.00 88.50 90 PHE A O 1
ATOM 781 N N . ALA A 1 91 ? 13.628 10.680 -22.681 1.00 92.62 91 ALA A N 1
ATOM 782 C CA . ALA A 1 91 ? 12.308 11.302 -22.603 1.00 92.62 91 ALA A CA 1
ATOM 783 C C . ALA A 1 91 ? 11.224 10.297 -22.172 1.00 92.62 91 ALA A C 1
ATOM 785 O O . ALA A 1 91 ? 10.484 10.552 -21.220 1.00 92.62 91 ALA A O 1
ATOM 786 N N . VAL A 1 92 ? 11.181 9.117 -22.804 1.00 91.94 92 VAL A N 1
ATOM 787 C CA . VAL A 1 92 ? 10.230 8.047 -22.448 1.00 91.94 92 VAL A CA 1
ATOM 788 C C . VAL A 1 92 ? 10.446 7.580 -21.007 1.00 91.94 92 VAL A C 1
ATOM 790 O O . VAL A 1 92 ? 9.488 7.430 -20.250 1.00 91.94 92 VAL A O 1
ATOM 793 N N . THR A 1 93 ? 11.701 7.398 -20.597 1.00 89.88 93 THR A N 1
ATOM 794 C CA . THR A 1 93 ? 12.047 7.010 -19.223 1.00 89.88 93 THR A CA 1
ATOM 795 C C . THR A 1 93 ? 11.597 8.078 -18.227 1.00 89.88 93 THR A C 1
ATOM 797 O O . THR A 1 93 ? 10.980 7.744 -17.217 1.00 89.88 93 THR A O 1
ATOM 800 N N . GLY A 1 94 ? 11.818 9.359 -18.536 1.00 90.75 94 GLY A N 1
ATOM 801 C CA . GLY A 1 94 ? 11.349 10.481 -17.725 1.00 90.75 94 GLY A CA 1
ATOM 802 C C . GLY A 1 94 ? 9.837 10.451 -17.500 1.00 90.75 94 GLY A C 1
ATOM 803 O O . GLY A 1 94 ? 9.387 10.568 -16.361 1.00 90.75 94 GLY A O 1
ATOM 804 N N . TRP A 1 95 ? 9.048 10.204 -18.549 1.00 93.31 95 TRP A N 1
ATOM 805 C CA . TRP A 1 95 ? 7.591 10.080 -18.426 1.00 93.31 95 TRP A CA 1
ATOM 806 C C . TRP A 1 95 ? 7.147 8.869 -17.609 1.00 93.31 95 TRP A C 1
ATOM 808 O O . TRP A 1 95 ? 6.255 9.002 -16.770 1.00 93.31 95 TRP A O 1
ATOM 818 N N . LEU A 1 96 ? 7.780 7.708 -17.788 1.00 91.38 96 LEU A N 1
ATOM 819 C CA . LEU A 1 96 ? 7.452 6.520 -16.995 1.00 91.38 96 LEU A CA 1
ATOM 820 C C . LEU A 1 96 ? 7.742 6.734 -15.502 1.00 91.38 96 LEU A C 1
ATOM 822 O O . LEU A 1 96 ? 6.919 6.382 -14.653 1.00 91.38 96 LEU A O 1
ATOM 826 N N . TYR A 1 97 ? 8.876 7.357 -15.170 1.00 89.94 97 TYR A N 1
ATOM 827 C CA . TYR A 1 97 ? 9.218 7.683 -13.784 1.00 89.94 97 TYR A CA 1
ATOM 828 C C . TYR A 1 97 ? 8.305 8.757 -13.189 1.00 89.94 97 TYR A C 1
ATOM 830 O O . TYR A 1 97 ? 7.892 8.615 -12.037 1.00 89.94 97 TYR A O 1
ATOM 838 N N . ALA A 1 98 ? 7.949 9.791 -13.956 1.00 90.62 98 ALA A N 1
ATOM 839 C CA . ALA A 1 98 ? 6.982 10.797 -13.524 1.00 90.62 98 ALA A CA 1
ATOM 840 C C . ALA A 1 98 ? 5.616 10.159 -13.224 1.00 90.62 98 ALA A C 1
ATOM 842 O O . ALA A 1 98 ? 5.048 10.405 -12.161 1.00 90.62 98 ALA A O 1
ATOM 843 N N . GLY A 1 99 ? 5.144 9.260 -14.096 1.00 89.50 99 GLY A N 1
ATOM 844 C CA . GLY A 1 99 ? 3.928 8.479 -13.868 1.00 89.50 99 GLY A CA 1
ATOM 845 C C . GLY A 1 99 ? 4.008 7.646 -12.588 1.00 89.50 99 GLY A C 1
ATOM 846 O O . GLY A 1 99 ? 3.125 7.736 -11.737 1.00 89.50 99 GLY A O 1
ATOM 847 N N . ARG A 1 100 ? 5.105 6.900 -12.385 1.00 87.12 100 ARG A N 1
ATOM 848 C CA . ARG A 1 100 ? 5.339 6.118 -11.154 1.00 87.12 100 ARG A CA 1
ATOM 849 C C . ARG A 1 100 ? 5.287 6.985 -9.901 1.00 87.12 100 ARG A C 1
ATOM 851 O O . ARG A 1 100 ? 4.655 6.614 -8.913 1.00 87.12 100 ARG A O 1
ATOM 858 N N . PHE A 1 101 ? 5.958 8.131 -9.942 1.00 87.88 101 PHE A N 1
ATOM 859 C CA . PHE A 1 101 ? 5.987 9.075 -8.833 1.00 87.88 101 PHE A CA 1
ATOM 860 C C . PHE A 1 101 ? 4.594 9.636 -8.540 1.00 87.88 101 PHE A C 1
ATOM 862 O O . PHE A 1 101 ? 4.188 9.688 -7.380 1.00 87.88 101 PHE A O 1
ATOM 869 N N . GLN A 1 102 ? 3.838 9.984 -9.582 1.00 89.00 102 GLN A N 1
ATOM 870 C CA . GLN A 1 102 ? 2.470 10.468 -9.451 1.00 89.00 102 GLN A CA 1
ATOM 871 C C . GLN A 1 102 ? 1.559 9.418 -8.813 1.00 89.00 102 GLN A C 1
ATOM 873 O O . GLN A 1 102 ? 0.854 9.750 -7.867 1.00 89.00 102 GLN A O 1
ATOM 878 N N . PHE A 1 103 ? 1.641 8.149 -9.225 1.00 85.12 103 PHE A N 1
ATOM 879 C CA . PHE A 1 103 ? 0.882 7.069 -8.583 1.00 85.12 103 PHE A CA 1
ATOM 880 C C . PHE A 1 103 ? 1.200 6.937 -7.090 1.00 85.12 103 PHE A C 1
ATOM 882 O O . PHE A 1 103 ? 0.286 6.927 -6.268 1.00 85.12 103 PHE A O 1
ATOM 889 N N . ILE A 1 104 ? 2.485 6.892 -6.719 1.00 84.81 104 ILE A N 1
ATOM 890 C CA . ILE A 1 104 ? 2.901 6.815 -5.307 1.00 84.81 104 ILE A CA 1
ATOM 891 C C . ILE A 1 104 ? 2.381 8.027 -4.521 1.00 84.81 104 ILE A C 1
ATOM 893 O O . ILE A 1 104 ? 1.896 7.882 -3.398 1.00 84.81 104 ILE A O 1
ATOM 897 N N . SER A 1 105 ? 2.470 9.221 -5.107 1.00 87.19 105 SER A N 1
ATOM 898 C CA . SER A 1 105 ? 1.967 10.457 -4.505 1.00 87.19 105 SER A CA 1
ATOM 899 C C . SER A 1 105 ? 0.449 10.413 -4.295 1.00 87.19 105 SER A C 1
ATOM 901 O O . SER A 1 105 ? -0.040 10.758 -3.220 1.00 87.19 105 SER A O 1
ATOM 903 N N . THR A 1 106 ? -0.298 9.909 -5.277 1.00 88.69 106 THR A N 1
ATOM 904 C CA . THR A 1 106 ? -1.754 9.750 -5.214 1.00 88.69 106 THR A CA 1
ATOM 905 C C . THR A 1 106 ? -2.178 8.785 -4.107 1.00 88.69 106 THR A C 1
ATOM 907 O O . THR A 1 106 ? -3.048 9.137 -3.315 1.00 88.69 106 THR A O 1
ATOM 910 N N . ILE A 1 107 ? -1.525 7.624 -3.971 1.00 87.06 107 ILE A N 1
ATOM 911 C CA . ILE A 1 107 ? -1.798 6.663 -2.881 1.00 87.06 107 ILE A CA 1
ATOM 912 C C . ILE A 1 107 ? -1.587 7.322 -1.512 1.00 87.06 107 ILE A C 1
ATOM 914 O O . ILE A 1 107 ? -2.432 7.221 -0.617 1.00 87.06 107 ILE A O 1
ATOM 918 N N . LYS A 1 108 ? -0.473 8.046 -1.343 1.00 88.06 108 LYS A N 1
ATOM 919 C CA . LYS A 1 108 ? -0.186 8.787 -0.106 1.00 88.06 108 LYS A CA 1
ATOM 920 C C . LYS A 1 108 ? -1.251 9.840 0.177 1.00 88.06 108 LYS A C 1
ATOM 922 O O . LYS A 1 108 ? -1.753 9.908 1.295 1.00 88.06 108 LYS A O 1
ATOM 927 N N . SER A 1 109 ? -1.627 10.616 -0.836 1.00 89.12 109 SER A N 1
ATOM 928 C CA . SER A 1 109 ? -2.668 11.640 -0.729 1.00 89.12 109 SER A CA 1
ATOM 929 C C . SER A 1 109 ? -4.014 11.039 -0.314 1.00 89.12 109 SER A C 1
ATOM 931 O O . SER A 1 109 ? -4.607 11.503 0.656 1.00 89.12 109 SER A O 1
ATOM 933 N N . HIS A 1 110 ? -4.457 9.952 -0.954 1.00 87.81 110 HIS A N 1
ATOM 934 C CA . HIS A 1 110 ? -5.698 9.263 -0.585 1.00 87.81 110 HIS A CA 1
ATOM 935 C C . HIS A 1 110 ? -5.660 8.701 0.837 1.00 87.81 110 HIS A C 1
ATOM 937 O O . HIS A 1 110 ? -6.640 8.826 1.568 1.00 87.81 110 HIS A O 1
ATOM 943 N N . SER A 1 111 ? -4.520 8.153 1.264 1.00 88.00 111 SER A N 1
ATOM 944 C CA . SER A 1 111 ? -4.335 7.666 2.640 1.00 88.00 111 SER A CA 1
ATOM 945 C C . SER A 1 111 ? -4.480 8.789 3.666 1.00 88.00 111 SER A C 1
ATOM 947 O O . SER A 1 111 ? -5.156 8.630 4.683 1.00 88.00 111 SER A O 1
ATOM 949 N N . ILE A 1 112 ? -3.865 9.943 3.388 1.00 88.94 112 ILE A N 1
ATOM 950 C CA . ILE A 1 112 ? -3.953 11.133 4.241 1.00 88.94 112 ILE A CA 1
ATOM 951 C C . ILE A 1 112 ? -5.381 11.668 4.258 1.00 88.94 112 ILE A C 1
ATOM 953 O O . ILE A 1 112 ? -5.887 11.973 5.331 1.00 88.94 112 ILE A O 1
ATOM 957 N N . GLN A 1 113 ? -6.044 11.754 3.104 1.00 89.31 113 GLN A N 1
ATOM 958 C CA . GLN A 1 113 ? -7.430 12.212 3.015 1.00 89.31 113 GLN A CA 1
ATOM 959 C C . GLN A 1 113 ? -8.377 11.292 3.785 1.00 89.31 113 GLN A C 1
ATOM 961 O O . GLN A 1 113 ? -9.202 11.787 4.543 1.00 89.31 113 GLN A O 1
ATOM 966 N N . ALA A 1 114 ? -8.233 9.970 3.659 1.00 86.31 114 ALA A N 1
ATOM 967 C CA . ALA A 1 114 ? -9.040 9.013 4.413 1.00 86.31 114 ALA A CA 1
ATOM 968 C C . ALA A 1 114 ? -8.877 9.207 5.930 1.00 86.31 114 ALA A C 1
ATOM 970 O O . ALA A 1 114 ? -9.872 9.270 6.652 1.00 86.31 114 ALA A O 1
ATOM 971 N N . LEU A 1 115 ? -7.638 9.383 6.406 1.00 85.56 115 LEU A N 1
ATOM 972 C CA . LEU A 1 115 ? -7.375 9.654 7.821 1.00 85.56 115 LEU A CA 1
ATOM 973 C C . LEU A 1 115 ? -7.888 11.033 8.262 1.00 85.56 115 LEU A C 1
ATOM 975 O O . LEU A 1 115 ? -8.423 11.179 9.362 1.00 85.56 115 LEU A O 1
ATOM 979 N N . MET A 1 116 ? -7.703 12.056 7.430 1.00 84.81 116 MET A N 1
ATOM 980 C CA . MET A 1 116 ? -8.141 13.415 7.731 1.00 84.81 116 MET A CA 1
ATOM 981 C C . MET A 1 116 ? -9.662 13.462 7.845 1.00 84.81 116 MET A C 1
ATOM 983 O O . MET A 1 116 ? -10.183 13.969 8.831 1.00 84.81 116 MET A O 1
ATOM 987 N N . ASN A 1 117 ? -10.363 12.836 6.902 1.00 85.31 117 ASN A N 1
ATOM 988 C CA . ASN A 1 117 ? -11.816 12.730 6.918 1.00 85.31 117 ASN A CA 1
ATOM 989 C C . ASN A 1 117 ? -12.311 11.961 8.146 1.00 85.31 117 ASN A C 1
ATOM 991 O O . ASN A 1 117 ? -13.318 12.352 8.724 1.00 85.31 117 ASN A O 1
ATOM 995 N N . SER A 1 118 ? -11.602 10.919 8.602 1.00 82.25 118 SER A N 1
ATOM 996 C CA . SER A 1 118 ? -11.975 10.246 9.853 1.00 82.25 118 SER A CA 1
ATOM 997 C C . SER A 1 118 ? -11.728 11.114 11.088 1.00 82.25 118 SER A C 1
ATOM 999 O O . SER A 1 118 ? -12.544 11.109 11.999 1.00 82.25 118 SER A O 1
ATOM 1001 N N . ARG A 1 119 ? -10.630 11.884 11.128 1.00 77.81 119 ARG A N 1
ATOM 1002 C CA . ARG A 1 119 ? -10.297 12.756 12.271 1.00 77.81 119 ARG A CA 1
ATOM 1003 C C . ARG A 1 119 ? -11.182 13.992 12.371 1.00 77.81 119 ARG A C 1
ATOM 1005 O O . ARG A 1 119 ? -11.480 14.419 13.475 1.00 77.81 119 ARG A O 1
ATOM 1012 N N . LEU A 1 120 ? -11.555 14.572 11.235 1.00 79.50 120 LEU A N 1
ATOM 1013 C CA . LEU A 1 120 ? -12.443 15.734 11.164 1.00 79.50 120 LEU A CA 1
ATOM 1014 C C . LEU A 1 120 ? -13.922 15.340 11.202 1.00 79.50 120 LEU A C 1
ATOM 1016 O O . LEU A 1 120 ? -14.783 16.208 11.258 1.00 79.50 120 LEU A O 1
ATOM 1020 N N . SER A 1 121 ? -14.237 14.045 11.139 1.00 83.38 121 SER A N 1
ATOM 1021 C CA . SER A 1 121 ? -15.607 13.586 11.313 1.00 83.38 121 SER A CA 1
ATOM 1022 C C . SER A 1 121 ? -15.975 13.656 12.791 1.00 83.38 121 SER A C 1
ATOM 1024 O O . SER A 1 121 ? -15.516 12.837 13.594 1.00 83.38 121 SER A O 1
ATOM 1026 N N . ASP A 1 122 ? -16.858 14.594 13.128 1.00 82.25 122 ASP A N 1
ATOM 1027 C CA . ASP A 1 122 ? -17.447 14.703 14.466 1.00 82.25 122 ASP A CA 1
ATOM 1028 C C . ASP A 1 122 ? -18.089 13.372 14.876 1.00 82.25 122 ASP A C 1
ATOM 1030 O O . ASP A 1 122 ? -17.824 12.854 15.955 1.00 82.25 122 ASP A O 1
ATOM 1034 N N . SER A 1 123 ? -18.803 12.721 13.948 1.00 82.50 123 SER A N 1
ATOM 1035 C CA . SER A 1 123 ? -19.434 11.420 14.196 1.00 82.50 123 SER A CA 1
ATOM 1036 C C . SER A 1 123 ? -18.433 10.311 14.532 1.00 82.50 123 SER A C 1
ATOM 1038 O O . SER A 1 123 ? -18.705 9.487 15.403 1.00 82.50 123 SER A O 1
ATOM 1040 N N . TYR A 1 124 ? -17.278 10.252 13.860 1.00 84.00 124 TYR A N 1
ATOM 1041 C CA . TYR A 1 124 ? -16.254 9.263 14.208 1.00 84.00 124 TYR A CA 1
ATOM 1042 C C . TYR A 1 124 ? -15.645 9.566 15.578 1.00 84.00 124 TYR A C 1
ATOM 1044 O O . TYR A 1 124 ? -15.478 8.654 16.386 1.00 84.00 124 TYR A O 1
ATOM 1052 N N . THR A 1 125 ? -15.347 10.836 15.851 1.00 84.69 125 THR A N 1
ATOM 1053 C CA . THR A 1 125 ? -14.725 11.266 17.108 1.00 84.69 125 THR A CA 1
ATOM 1054 C C . THR A 1 125 ? -15.641 11.009 18.304 1.00 84.69 125 THR A C 1
ATOM 1056 O O . THR A 1 125 ? -15.198 10.419 19.287 1.00 84.69 125 THR A O 1
ATOM 1059 N N . GLU A 1 126 ? -16.926 11.348 18.196 1.00 89.00 126 GLU A N 1
ATOM 1060 C CA . GLU A 1 126 ? -17.941 11.086 19.224 1.00 89.00 126 GLU A CA 1
ATOM 1061 C C . GLU A 1 126 ? -18.104 9.587 19.503 1.00 89.00 126 GLU A C 1
ATOM 1063 O O . GLU A 1 126 ? -18.087 9.156 20.658 1.00 89.00 126 GLU A O 1
ATOM 1068 N N . LYS A 1 127 ? -18.202 8.767 18.449 1.00 88.56 127 LYS A N 1
ATOM 1069 C CA . LYS A 1 127 ? -18.326 7.307 18.585 1.00 88.56 127 LYS A CA 1
ATOM 1070 C C . LYS A 1 127 ? -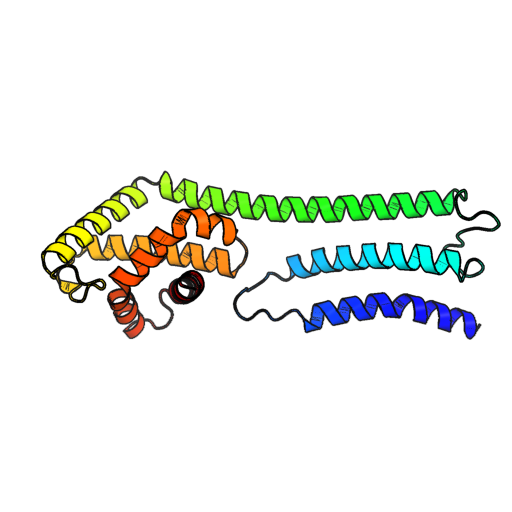17.063 6.678 19.163 1.00 88.56 127 LYS A C 1
ATOM 1072 O O . LYS A 1 127 ? -17.146 5.761 19.976 1.00 88.56 127 LYS A O 1
ATOM 1077 N N . PHE A 1 128 ? -15.888 7.171 18.779 1.00 86.44 128 PHE A N 1
ATOM 1078 C CA . PHE A 1 128 ? -14.620 6.693 19.322 1.00 86.44 128 PHE A CA 1
ATOM 1079 C C . PHE A 1 128 ? -14.453 7.064 20.804 1.00 86.44 128 PHE A C 1
ATOM 1081 O O . PHE A 1 128 ? -13.989 6.239 21.594 1.00 86.44 128 PHE A O 1
ATOM 1088 N N . ASP A 1 129 ? -14.876 8.264 21.205 1.00 87.62 129 ASP A N 1
ATOM 1089 C CA . ASP A 1 129 ? -14.894 8.695 22.608 1.00 87.62 129 ASP A CA 1
ATOM 1090 C C . ASP A 1 129 ? -15.885 7.864 23.446 1.00 87.62 129 ASP A C 1
ATOM 1092 O O . ASP A 1 129 ? -15.530 7.373 24.519 1.00 87.62 129 ASP A O 1
ATOM 1096 N N . SER A 1 130 ? -17.083 7.600 22.910 1.00 87.69 130 SER A N 1
ATOM 1097 C CA . SER A 1 130 ? -18.085 6.689 23.494 1.00 87.69 130 SER A CA 1
ATOM 1098 C C . SER A 1 130 ? -17.491 5.304 23.790 1.00 87.69 130 SER A C 1
ATOM 1100 O O . SER A 1 130 ? -17.548 4.819 24.924 1.00 87.69 130 SER A O 1
ATOM 1102 N N . ILE A 1 131 ? -16.809 4.702 22.809 1.00 86.38 131 ILE A N 1
ATOM 1103 C CA . ILE A 1 131 ? -16.147 3.399 22.975 1.00 86.38 131 ILE A CA 1
ATOM 1104 C C . ILE A 1 131 ? -15.007 3.480 23.989 1.00 86.38 131 ILE A C 1
ATOM 1106 O O . ILE A 1 131 ? -14.864 2.582 24.815 1.00 86.38 131 ILE A O 1
ATOM 1110 N N . THR A 1 132 ? -14.196 4.538 23.954 1.00 85.69 132 THR A N 1
ATOM 1111 C CA . THR A 1 132 ? -13.064 4.696 24.879 1.00 85.69 132 THR A CA 1
ATOM 1112 C C . THR A 1 132 ? -13.556 4.756 26.326 1.00 85.69 132 THR A C 1
ATOM 1114 O O . THR A 1 132 ? -13.055 4.020 27.178 1.00 85.69 132 THR A O 1
ATOM 1117 N N . LYS A 1 133 ? -14.620 5.525 26.588 1.00 86.56 133 LYS A N 1
ATOM 1118 C CA . LYS A 1 133 ? -15.294 5.581 27.895 1.00 86.56 133 LYS A CA 1
ATOM 1119 C C . LYS A 1 133 ? -15.873 4.228 28.307 1.00 86.56 133 LYS A C 1
ATOM 1121 O O . LYS A 1 133 ? -15.736 3.833 29.466 1.00 86.56 133 LYS A O 1
ATOM 1126 N N . ALA A 1 134 ? -16.484 3.494 27.375 1.00 83.31 134 ALA A N 1
ATOM 1127 C CA . ALA A 1 134 ? -16.998 2.153 27.640 1.00 83.31 134 ALA A CA 1
ATOM 1128 C C . ALA A 1 134 ? -15.870 1.168 28.002 1.00 83.31 134 ALA A C 1
ATOM 1130 O O . ALA A 1 134 ? -15.994 0.417 28.970 1.00 83.31 134 ALA A O 1
ATOM 1131 N N . VAL A 1 135 ? -14.735 1.215 27.296 1.00 81.75 135 VAL A N 1
ATOM 1132 C CA . VAL A 1 135 ? -13.547 0.396 27.596 1.00 81.75 135 VAL A CA 1
ATOM 1133 C C . VAL A 1 135 ? -12.985 0.731 28.975 1.00 81.75 135 VAL A C 1
ATOM 1135 O O . VAL A 1 135 ? -12.705 -0.179 29.753 1.00 81.75 135 VAL A O 1
ATOM 1138 N N . GLU A 1 136 ? -12.841 2.012 29.318 1.00 82.12 136 GLU A N 1
ATOM 1139 C CA . GLU A 1 136 ? -12.369 2.427 30.646 1.00 82.12 136 GLU A CA 1
ATOM 1140 C C . GLU A 1 136 ? -13.303 1.967 31.768 1.00 82.12 136 GLU A C 1
ATOM 1142 O O . GLU A 1 136 ? -12.835 1.493 32.809 1.00 82.12 136 GLU A O 1
ATOM 1147 N N . ARG A 1 137 ? -14.621 2.064 31.550 1.00 82.25 137 ARG A N 1
ATOM 1148 C CA . ARG A 1 137 ? -15.639 1.565 32.484 1.00 82.25 137 ARG A CA 1
ATOM 1149 C C . ARG A 1 137 ? -15.479 0.062 32.703 1.00 82.25 137 ARG A C 1
ATOM 1151 O O . ARG A 1 137 ? -15.382 -0.376 33.845 1.00 82.25 137 ARG A O 1
ATOM 1158 N N . LEU A 1 138 ? -15.388 -0.712 31.624 1.00 77.25 138 LEU A N 1
ATOM 1159 C CA . LEU A 1 138 ? -15.281 -2.169 31.700 1.00 77.25 138 LEU A CA 1
ATOM 1160 C C . LEU A 1 138 ? -13.941 -2.639 32.287 1.00 77.25 138 LEU A C 1
ATOM 1162 O O . LEU A 1 138 ? -13.921 -3.596 33.060 1.00 77.25 138 LEU A O 1
ATOM 1166 N N . LYS A 1 139 ? -12.830 -1.942 32.012 1.00 75.12 139 LYS A N 1
ATOM 1167 C CA . LYS A 1 139 ? -11.518 -2.252 32.611 1.00 75.12 139 LYS A CA 1
ATOM 1168 C C . LYS A 1 139 ? -11.516 -2.143 34.131 1.00 75.12 139 LYS A C 1
ATOM 1170 O O . LYS A 1 139 ? -10.944 -3.009 34.796 1.00 75.12 139 LYS A O 1
ATOM 1175 N N . LYS A 1 140 ? -12.170 -1.108 34.675 1.00 74.38 140 LYS A N 1
ATOM 1176 C CA . LYS A 1 140 ? -12.328 -0.929 36.128 1.00 74.38 140 LYS A CA 1
ATOM 1177 C C . LYS A 1 140 ? -13.126 -2.074 36.750 1.00 74.38 140 LYS A C 1
ATOM 1179 O O . LYS A 1 140 ? -12.791 -2.517 37.841 1.00 74.38 140 LYS A O 1
ATOM 1184 N N . THR A 1 141 ? -14.141 -2.575 36.050 1.00 69.38 141 THR A N 1
ATOM 1185 C CA . THR A 1 141 ? -14.981 -3.684 36.524 1.00 69.38 141 THR A CA 1
ATOM 1186 C C . THR A 1 141 ? -14.286 -5.047 36.413 1.00 69.38 141 THR A C 1
ATOM 1188 O O . THR A 1 141 ? -14.506 -5.911 37.255 1.00 69.38 141 THR A O 1
ATOM 1191 N N . GLN A 1 142 ? -13.417 -5.250 35.415 1.00 66.56 142 GLN A N 1
ATOM 1192 C CA . GLN A 1 142 ? -12.804 -6.553 35.109 1.00 66.56 142 GLN A CA 1
ATOM 1193 C C . GLN A 1 142 ? -11.350 -6.722 35.593 1.00 66.56 142 GLN A C 1
ATOM 1195 O O . GLN A 1 142 ? -10.628 -7.568 35.062 1.00 66.56 142 GLN A O 1
ATOM 1200 N N . ASN A 1 143 ? -10.901 -5.959 36.599 1.00 65.75 143 ASN A N 1
ATOM 1201 C CA . ASN A 1 143 ? -9.534 -6.034 37.147 1.00 65.75 143 ASN A CA 1
ATOM 1202 C C . ASN A 1 143 ? -8.425 -5.897 36.078 1.00 65.75 143 ASN A C 1
ATOM 1204 O O . ASN A 1 143 ? -7.440 -6.632 36.106 1.00 65.75 143 ASN A O 1
ATOM 1208 N N . ASN A 1 144 ? -8.560 -4.959 35.131 1.00 61.84 144 ASN A N 1
ATOM 1209 C CA . ASN A 1 144 ? -7.534 -4.678 34.110 1.00 61.84 144 ASN A CA 1
ATOM 1210 C C . ASN A 1 144 ? -7.125 -5.881 33.231 1.00 61.84 144 ASN A C 1
ATOM 1212 O O . ASN A 1 144 ? -5.975 -5.965 32.805 1.00 61.84 144 ASN A O 1
ATOM 1216 N N . LYS A 1 145 ? -8.039 -6.807 32.920 1.00 60.66 145 LYS A N 1
ATOM 1217 C CA . LYS A 1 145 ? -7.771 -7.816 31.881 1.00 60.66 145 LYS A CA 1
ATOM 1218 C C . LYS A 1 145 ? -7.561 -7.151 30.513 1.00 60.66 145 LYS A C 1
ATOM 1220 O O . LYS A 1 145 ? -8.277 -6.217 30.155 1.00 60.66 145 LYS A O 1
ATOM 1225 N N . ASP A 1 146 ? -6.609 -7.678 29.740 1.00 58.09 146 ASP A N 1
ATOM 1226 C CA . ASP A 1 146 ? -6.244 -7.160 28.410 1.00 58.09 146 ASP A CA 1
ATOM 1227 C C . ASP A 1 146 ? -7.335 -7.372 27.344 1.00 58.09 146 ASP A C 1
ATOM 1229 O O . ASP A 1 146 ? -7.380 -6.652 26.349 1.00 58.09 146 ASP A O 1
ATOM 1233 N N . CYS A 1 147 ? -8.241 -8.329 27.560 1.00 58.41 147 CYS A N 1
ATOM 1234 C CA . CYS A 1 147 ? -9.350 -8.661 26.668 1.00 58.41 147 CYS A CA 1
ATOM 1235 C C . CYS A 1 147 ? -10.674 -8.571 27.437 1.00 58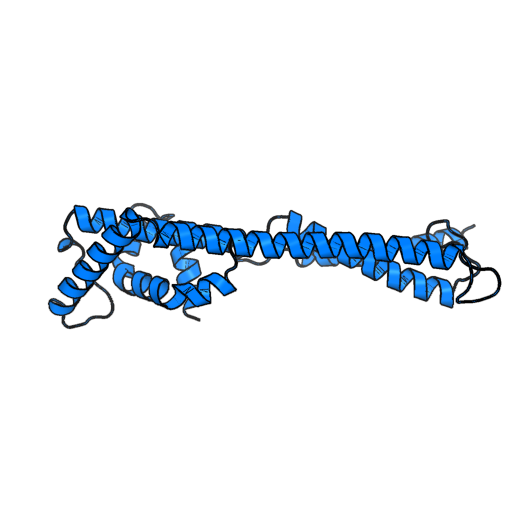.41 147 CYS A C 1
ATOM 1237 O O . CYS A 1 147 ? -10.814 -9.154 28.518 1.00 58.41 147 CYS A O 1
ATOM 1239 N N . LEU A 1 148 ? -11.650 -7.863 26.860 1.00 64.06 148 LEU A N 1
ATOM 1240 C CA . LEU A 1 148 ? -13.002 -7.791 27.404 1.00 64.06 148 LEU A CA 1
ATOM 1241 C C . LEU A 1 148 ? -13.730 -9.108 27.123 1.00 64.06 148 LEU A C 1
ATOM 1243 O O . LEU A 1 148 ? -13.703 -9.621 26.005 1.00 64.06 148 LEU A O 1
ATOM 1247 N N . THR A 1 149 ? -14.354 -9.682 28.150 1.00 61.59 149 THR A N 1
ATOM 1248 C CA . THR A 1 149 ? -15.037 -10.986 28.042 1.00 61.59 149 THR A CA 1
ATOM 1249 C C . THR A 1 149 ? -16.550 -10.907 28.203 1.00 61.59 149 THR A C 1
ATOM 1251 O O . THR A 1 149 ? -17.226 -11.894 27.952 1.00 61.59 149 THR A O 1
ATOM 1254 N N . GLU A 1 150 ? -17.079 -9.754 28.614 1.00 64.62 150 GLU A N 1
ATOM 1255 C CA . GLU A 1 150 ? -18.505 -9.555 28.905 1.00 64.62 150 GLU A CA 1
ATOM 1256 C C . GLU A 1 150 ? -19.024 -8.353 28.111 1.00 64.62 150 GLU A C 1
ATOM 1258 O O . GLU A 1 150 ? -19.205 -7.253 28.636 1.00 64.62 150 GLU A O 1
ATOM 1263 N N . PHE A 1 151 ? -19.239 -8.554 26.811 1.00 65.06 151 PHE A N 1
ATOM 1264 C CA . PHE A 1 151 ? -19.806 -7.523 25.931 1.00 65.06 151 PHE A CA 1
ATOM 1265 C C . PHE A 1 151 ? -21.312 -7.320 26.132 1.00 65.06 151 PHE A C 1
ATOM 1267 O O . PHE A 1 151 ? -21.888 -6.394 25.560 1.00 65.06 151 PHE A O 1
ATOM 1274 N N . ASP A 1 152 ? -21.956 -8.140 26.962 1.00 62.16 152 ASP A N 1
ATOM 1275 C CA . ASP A 1 152 ? -23.353 -7.956 27.365 1.00 62.16 152 ASP A CA 1
ATOM 1276 C C . ASP A 1 152 ? -23.557 -6.700 28.215 1.00 62.16 152 ASP A C 1
ATOM 1278 O O . ASP A 1 152 ? -24.632 -6.111 28.186 1.00 62.16 152 ASP A O 1
ATOM 1282 N N . ASN A 1 153 ? -22.494 -6.219 28.868 1.00 69.19 153 ASN A N 1
ATOM 1283 C CA . ASN A 1 153 ? -22.495 -4.979 29.645 1.00 69.19 153 ASN A CA 1
ATOM 1284 C C . ASN A 1 153 ? -22.361 -3.707 28.781 1.00 69.19 153 ASN A C 1
ATOM 1286 O O . ASN A 1 153 ? -22.316 -2.598 29.323 1.00 69.19 153 ASN A O 1
ATOM 1290 N N . LEU A 1 154 ? -22.247 -3.845 27.452 1.00 76.69 154 LEU A N 1
ATOM 1291 C CA . LEU A 1 154 ? -22.313 -2.713 26.529 1.00 76.69 154 LEU A CA 1
ATOM 1292 C C . LEU A 1 154 ? -23.769 -2.381 26.210 1.00 76.69 154 LEU A C 1
ATOM 1294 O O . LEU A 1 154 ? -24.545 -3.248 25.796 1.00 76.69 154 LEU A O 1
ATOM 1298 N N . ASN A 1 155 ? -24.109 -1.100 26.311 1.00 83.19 155 ASN A N 1
ATOM 1299 C CA . ASN A 1 155 ? -25.405 -0.603 25.872 1.00 83.19 155 ASN A CA 1
ATOM 1300 C C . ASN A 1 155 ? -25.568 -0.788 24.357 1.00 83.19 155 ASN A C 1
ATOM 1302 O O . ASN A 1 155 ? -24.596 -0.80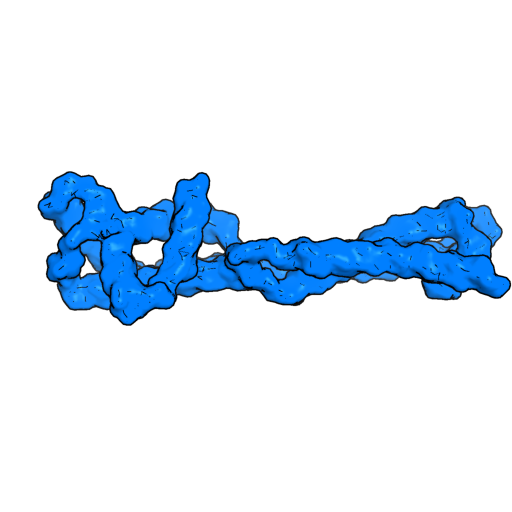5 23.599 1.00 83.19 155 ASN A O 1
ATOM 1306 N N . THR A 1 156 ? -26.816 -0.857 23.888 1.00 84.38 156 THR A N 1
ATOM 1307 C CA . THR A 1 156 ? -27.132 -0.998 22.455 1.00 84.38 156 THR A CA 1
ATOM 1308 C C . THR A 1 156 ? -26.443 0.068 21.600 1.00 84.38 156 THR A C 1
ATOM 1310 O O . THR A 1 156 ? -25.906 -0.253 20.543 1.00 84.38 156 THR A O 1
ATOM 1313 N N . GLN A 1 157 ? -26.386 1.315 22.081 1.00 86.44 157 GLN A N 1
ATOM 1314 C CA . GLN A 1 157 ? -25.695 2.399 21.380 1.00 86.44 157 GLN A CA 1
ATOM 1315 C C . GLN A 1 157 ? -24.179 2.167 21.300 1.00 86.44 157 GLN A C 1
ATOM 1317 O O . GLN A 1 157 ? -23.602 2.288 20.227 1.00 86.44 157 GLN A O 1
ATOM 1322 N N . GLU A 1 158 ? -23.544 1.743 22.394 1.00 86.38 158 GLU A N 1
ATOM 1323 C CA . GLU A 1 158 ? -22.100 1.465 22.430 1.00 86.38 158 GLU A CA 1
ATOM 1324 C C . GLU A 1 158 ? -21.731 0.305 21.489 1.00 86.38 158 GLU A C 1
ATOM 1326 O O . GLU A 1 158 ? -20.690 0.341 20.835 1.00 86.38 158 GLU A O 1
ATOM 1331 N N . LYS A 1 159 ? -22.608 -0.702 21.353 1.00 85.31 159 LYS A N 1
ATOM 1332 C CA . LYS A 1 159 ? -22.441 -1.791 20.373 1.00 85.31 159 LYS A CA 1
ATOM 1333 C C . LYS A 1 159 ? -22.507 -1.278 18.928 1.00 85.31 159 LYS A C 1
ATOM 1335 O O . LYS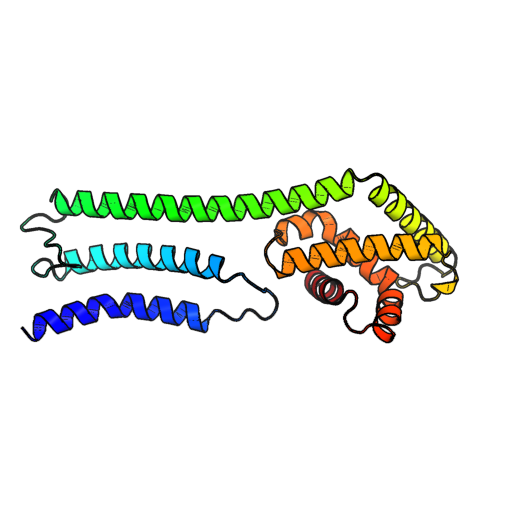 A 1 159 ? -21.734 -1.737 18.086 1.00 85.31 159 LYS A O 1
ATOM 1340 N N . LEU A 1 160 ? -23.407 -0.339 18.626 1.00 87.19 160 LEU A N 1
ATOM 1341 C CA . LEU A 1 160 ? -23.502 0.284 17.298 1.00 87.19 160 LEU A CA 1
ATOM 1342 C C . LEU A 1 160 ? -22.286 1.167 16.995 1.00 87.19 160 LEU A C 1
ATOM 1344 O O . LEU A 1 160 ? -21.732 1.091 15.896 1.00 87.19 160 LEU A O 1
ATOM 1348 N N . ASP A 1 161 ? -21.845 1.953 17.974 1.00 89.31 161 ASP A N 1
ATOM 1349 C CA . ASP A 1 161 ? -20.657 2.799 17.864 1.00 89.31 161 ASP A CA 1
ATOM 1350 C C . ASP A 1 161 ? -19.411 1.936 17.623 1.00 89.31 161 ASP A C 1
ATOM 1352 O O . ASP A 1 161 ? -18.635 2.200 16.700 1.00 89.31 161 ASP A O 1
ATOM 1356 N N . LEU A 1 162 ? -19.260 0.840 18.377 1.00 89.50 162 LEU A N 1
ATOM 1357 C CA . LEU A 1 162 ? -18.173 -0.122 18.202 1.00 89.50 162 LEU A CA 1
ATOM 1358 C C . LEU A 1 162 ? -18.159 -0.722 16.795 1.00 89.50 162 LEU A C 1
ATOM 1360 O O . LEU A 1 162 ? -17.111 -0.737 16.147 1.00 89.50 162 LEU A O 1
ATOM 1364 N N . ARG A 1 163 ? -19.315 -1.171 16.290 1.00 88.81 163 ARG A N 1
ATOM 1365 C CA . ARG A 1 163 ? -19.425 -1.672 14.909 1.00 88.81 163 ARG A CA 1
ATOM 1366 C C . ARG A 1 163 ? -18.999 -0.620 13.893 1.00 88.81 163 ARG A C 1
ATOM 1368 O O . ARG A 1 163 ? -18.312 -0.956 12.935 1.00 88.81 163 ARG A O 1
ATOM 1375 N N . TYR A 1 164 ? -19.360 0.644 14.105 1.00 90.44 164 TYR A N 1
ATOM 1376 C CA . TYR A 1 164 ? -18.955 1.736 13.222 1.00 90.44 164 TYR A CA 1
ATOM 1377 C C . TYR A 1 164 ? -17.427 1.902 13.175 1.00 90.44 164 TYR A C 1
ATOM 1379 O O . TYR A 1 164 ? -16.852 1.989 12.089 1.00 90.44 164 TYR A O 1
ATOM 1387 N N . VAL A 1 165 ? -16.756 1.879 14.330 1.00 91.12 165 VAL A N 1
ATOM 1388 C CA . VAL A 1 165 ? -15.288 1.994 14.401 1.00 91.12 165 VAL A CA 1
ATOM 1389 C C . VAL A 1 165 ? -14.582 0.761 13.828 1.00 91.12 165 VAL A C 1
ATOM 1391 O O . VAL A 1 165 ? -13.620 0.904 13.075 1.00 91.12 165 VAL A O 1
ATOM 1394 N N . LEU A 1 166 ? -15.069 -0.451 14.109 1.00 92.12 166 LEU A N 1
ATOM 1395 C CA . LEU A 1 166 ? -14.503 -1.676 13.530 1.00 92.12 166 LEU A CA 1
ATOM 1396 C C . LEU A 1 166 ? -14.665 -1.715 12.004 1.00 92.12 166 LEU A C 1
ATOM 1398 O O . LEU A 1 166 ? -13.722 -2.072 11.300 1.00 92.12 166 LEU A O 1
ATOM 1402 N N . ASN A 1 167 ? -15.811 -1.271 11.481 1.00 92.06 167 ASN A N 1
ATOM 1403 C CA . ASN A 1 167 ? -16.041 -1.160 10.039 1.00 92.06 167 ASN A CA 1
ATOM 1404 C C . ASN A 1 167 ? -15.110 -0.139 9.379 1.00 92.06 167 ASN A C 1
ATOM 1406 O O . ASN A 1 167 ? -14.654 -0.359 8.258 1.00 92.06 167 ASN A O 1
ATOM 1410 N N . PHE A 1 168 ? -14.789 0.958 10.068 1.00 91.62 168 PHE A N 1
ATOM 1411 C CA . PHE A 1 168 ? -13.781 1.897 9.587 1.00 91.62 168 PHE A CA 1
ATOM 1412 C C . PHE A 1 168 ? -12.403 1.226 9.467 1.00 91.62 168 PHE A C 1
ATOM 1414 O O . PHE A 1 168 ? -11.741 1.364 8.438 1.00 91.62 168 PHE A O 1
ATOM 1421 N N . TYR A 1 169 ? -11.979 0.441 10.461 1.00 92.44 169 TYR A N 1
ATOM 1422 C CA . TYR A 1 169 ? -10.708 -0.284 10.365 1.00 92.44 169 TYR A CA 1
ATOM 1423 C C . TYR A 1 169 ? -10.719 -1.397 9.312 1.00 92.44 169 TYR A C 1
ATOM 1425 O O . TYR A 1 169 ? -9.697 -1.618 8.659 1.00 92.44 169 TYR A O 1
ATOM 1433 N N . GLU A 1 170 ? -11.853 -2.058 9.084 1.00 93.94 170 GLU A N 1
ATOM 1434 C CA . GLU A 1 170 ? -12.023 -2.993 7.966 1.00 93.94 170 GLU A CA 1
ATOM 1435 C C . GLU A 1 170 ? -11.873 -2.280 6.615 1.00 93.94 170 GLU A C 1
ATOM 1437 O O . GLU A 1 170 ? -11.124 -2.747 5.759 1.00 93.94 170 GLU A O 1
ATOM 1442 N N . TYR A 1 171 ? -12.491 -1.106 6.446 1.00 92.19 171 TYR A N 1
ATOM 1443 C CA . TYR A 1 171 ? -12.330 -0.268 5.252 1.00 92.19 171 TYR A CA 1
ATOM 1444 C C . TYR A 1 171 ? -10.862 0.109 5.005 1.00 92.19 171 TYR A C 1
ATOM 1446 O O . TYR A 1 171 ? -10.351 -0.068 3.897 1.00 92.19 171 TYR A O 1
ATOM 1454 N N . ILE A 1 172 ? -10.150 0.554 6.045 1.00 92.25 172 ILE A N 1
ATOM 1455 C CA . ILE A 1 172 ? -8.711 0.839 5.953 1.00 92.25 172 ILE A CA 1
ATOM 1456 C C . ILE A 1 172 ? -7.922 -0.417 5.559 1.00 92.25 172 ILE A C 1
ATOM 1458 O O . ILE A 1 172 ? -7.028 -0.354 4.713 1.00 92.25 172 ILE A O 1
ATOM 1462 N N . SER A 1 173 ? -8.274 -1.569 6.127 1.00 92.19 173 SER A N 1
ATOM 1463 C CA . SER A 1 173 ? -7.609 -2.842 5.839 1.00 92.19 173 SER A CA 1
ATOM 1464 C C . SER A 1 173 ? -7.816 -3.292 4.394 1.00 92.19 173 SER A C 1
ATOM 1466 O O . SER A 1 173 ? -6.868 -3.750 3.754 1.00 92.19 173 SER A O 1
ATOM 1468 N N . ILE A 1 174 ? -9.017 -3.097 3.846 1.00 91.12 174 ILE A N 1
ATOM 1469 C CA . ILE A 1 174 ? -9.326 -3.341 2.431 1.00 91.12 174 ILE A CA 1
ATOM 1470 C C . ILE A 1 174 ? -8.500 -2.413 1.533 1.00 91.12 174 ILE A C 1
ATOM 1472 O O . ILE A 1 174 ? -7.865 -2.885 0.587 1.00 91.12 174 ILE A O 1
ATOM 1476 N N . GLY A 1 175 ? -8.437 -1.116 1.850 1.00 89.62 175 GLY A N 1
ATOM 1477 C CA . GLY A 1 175 ? -7.650 -0.159 1.068 1.00 89.62 175 GLY A CA 1
ATOM 1478 C C . GLY A 1 175 ? -6.147 -0.472 1.075 1.00 89.62 175 GLY A C 1
ATOM 1479 O O . GLY A 1 175 ? -5.491 -0.402 0.034 1.00 89.62 175 GLY A O 1
ATOM 1480 N N . ILE A 1 176 ? -5.595 -0.925 2.208 1.00 89.75 176 ILE A N 1
ATOM 1481 C CA . ILE A 1 176 ? -4.208 -1.420 2.284 1.00 89.75 176 ILE A CA 1
ATOM 1482 C C . ILE A 1 176 ? -4.030 -2.682 1.432 1.00 89.75 176 ILE A C 1
ATOM 1484 O O . ILE A 1 176 ? -3.070 -2.788 0.664 1.00 89.75 176 ILE A O 1
ATOM 1488 N N . ARG A 1 177 ? -4.958 -3.640 1.536 1.00 87.38 177 ARG A N 1
ATOM 1489 C CA . ARG A 1 177 ? -4.905 -4.906 0.789 1.00 87.38 177 ARG A CA 1
ATOM 1490 C C . ARG A 1 177 ? -4.891 -4.684 -0.727 1.00 87.38 177 ARG A C 1
ATOM 1492 O O . ARG A 1 177 ? -4.177 -5.400 -1.434 1.00 87.38 177 ARG A O 1
ATOM 1499 N N . ASN A 1 178 ? -5.619 -3.674 -1.197 1.00 85.25 178 ASN A N 1
ATOM 1500 C CA . ASN A 1 178 ? -5.715 -3.291 -2.607 1.00 85.25 178 ASN A CA 1
ATOM 1501 C C . ASN A 1 178 ? -4.627 -2.296 -3.068 1.00 85.25 178 ASN A C 1
ATOM 1503 O O . ASN A 1 178 ? -4.609 -1.913 -4.235 1.00 85.25 178 ASN A O 1
ATOM 1507 N N . ASN A 1 179 ? -3.680 -1.908 -2.201 1.00 82.44 179 ASN A N 1
ATOM 1508 C CA . ASN A 1 179 ? -2.679 -0.854 -2.457 1.00 82.44 179 ASN A CA 1
ATOM 1509 C C . ASN A 1 179 ? -3.291 0.510 -2.839 1.00 82.44 179 ASN A C 1
ATOM 1511 O O . ASN A 1 179 ? -2.673 1.291 -3.561 1.00 82.44 179 ASN A O 1
ATOM 1515 N N . GLU A 1 180 ? -4.499 0.800 -2.363 1.00 86.38 180 GLU A N 1
ATOM 1516 C CA . GLU A 1 180 ? -5.109 2.133 -2.453 1.00 86.38 180 GLU A CA 1
ATOM 1517 C C . GLU A 1 180 ? -4.620 3.040 -1.322 1.00 86.38 180 GLU A C 1
ATOM 1519 O O . GLU A 1 180 ? -4.607 4.264 -1.464 1.00 86.38 180 GLU A O 1
ATOM 1524 N N . PHE A 1 181 ? -4.147 2.431 -0.228 1.00 90.06 181 PHE A N 1
ATOM 1525 C CA . PHE A 1 181 ? -3.498 3.127 0.870 1.00 90.06 181 PHE A CA 1
ATOM 1526 C C . PHE A 1 181 ? -2.029 2.739 1.064 1.00 90.06 181 PHE A C 1
ATOM 1528 O O . PHE A 1 181 ? -1.620 1.594 0.872 1.00 90.06 181 PHE A O 1
ATOM 1535 N N . ASP A 1 182 ? -1.241 3.717 1.507 1.00 88.69 182 ASP A N 1
ATOM 1536 C CA . ASP A 1 182 ? 0.147 3.567 1.915 1.00 88.69 182 ASP A CA 1
ATOM 1537 C C . ASP A 1 182 ? 0.182 2.932 3.314 1.00 88.69 182 ASP A C 1
ATOM 1539 O O . ASP A 1 182 ? -0.008 3.599 4.336 1.00 88.69 182 ASP A O 1
ATOM 1543 N N . GLU A 1 183 ? 0.411 1.614 3.352 1.00 90.50 183 GLU A N 1
ATOM 1544 C CA . GLU A 1 183 ? 0.506 0.845 4.599 1.00 90.50 183 GLU A CA 1
ATOM 1545 C C . GLU A 1 183 ? 1.569 1.416 5.541 1.00 90.50 183 GLU A C 1
ATOM 1547 O O . GLU A 1 183 ? 1.356 1.440 6.750 1.00 90.50 183 GLU A O 1
ATOM 1552 N N . PHE A 1 184 ? 2.711 1.869 5.016 1.00 88.19 184 PHE A N 1
ATOM 1553 C CA . PHE A 1 184 ? 3.807 2.365 5.844 1.00 88.19 184 PHE A CA 1
ATOM 1554 C C . PHE A 1 184 ? 3.390 3.636 6.579 1.00 88.19 184 PHE A C 1
ATOM 1556 O O . PHE A 1 184 ? 3.553 3.728 7.799 1.00 88.19 184 PHE A O 1
ATOM 1563 N N . LEU A 1 185 ? 2.791 4.577 5.851 1.00 88.62 185 LEU A N 1
ATOM 1564 C CA . LEU A 1 185 ? 2.274 5.815 6.415 1.00 88.62 185 LEU A CA 1
ATOM 1565 C C . LEU A 1 185 ? 1.163 5.536 7.440 1.00 88.62 185 LEU A C 1
ATOM 1567 O O . LEU A 1 185 ? 1.229 6.018 8.571 1.00 88.62 185 LEU A O 1
ATOM 1571 N N . LEU A 1 186 ? 0.171 4.712 7.088 1.00 91.31 186 LEU A N 1
ATOM 1572 C CA . LEU A 1 186 ? -0.927 4.371 7.999 1.00 91.31 186 LEU A CA 1
ATOM 1573 C C . LEU A 1 186 ? -0.434 3.632 9.249 1.00 91.31 186 LEU A C 1
ATOM 1575 O O . LEU A 1 186 ? -0.837 3.976 10.361 1.00 91.31 186 LEU A O 1
ATOM 1579 N N . LYS A 1 187 ? 0.494 2.680 9.110 1.00 91.12 187 LYS A N 1
ATOM 1580 C CA . LYS A 1 187 ? 1.088 1.968 10.250 1.00 91.12 187 LYS A CA 1
ATOM 1581 C C . LYS A 1 187 ? 1.774 2.946 11.208 1.00 91.12 187 LYS A C 1
ATOM 1583 O O . LYS A 1 187 ? 1.624 2.804 12.416 1.00 91.12 187 LYS A O 1
ATOM 1588 N N . GLN A 1 188 ? 2.470 3.969 10.717 1.00 87.81 188 GLN A N 1
ATOM 1589 C CA . GLN A 1 188 ? 3.065 4.980 11.602 1.00 87.81 188 GLN A CA 1
ATOM 1590 C C . GLN A 1 188 ? 2.022 5.816 12.354 1.00 87.81 188 GLN A C 1
ATOM 1592 O O . GLN A 1 188 ? 2.255 6.183 13.502 1.00 87.81 188 GLN A O 1
ATOM 1597 N N . MET A 1 189 ? 0.874 6.098 11.736 1.00 87.56 189 MET A N 1
ATOM 1598 C CA . MET A 1 189 ? -0.131 6.997 12.312 1.00 87.56 189 MET A CA 1
ATOM 1599 C C . MET A 1 189 ? -1.119 6.305 13.257 1.00 87.56 189 MET A C 1
ATOM 1601 O O . MET A 1 189 ? -1.541 6.918 14.234 1.00 87.56 189 MET A O 1
ATOM 1605 N N . MET A 1 190 ? -1.513 5.058 12.973 1.00 89.44 190 MET A N 1
ATOM 1606 C CA . MET A 1 190 ? -2.634 4.402 13.667 1.00 89.44 190 MET A CA 1
ATOM 1607 C C . MET A 1 190 ? -2.346 2.990 14.193 1.00 89.44 190 MET A C 1
ATOM 1609 O O . MET A 1 190 ? -3.255 2.376 14.749 1.00 89.44 190 MET A O 1
ATOM 1613 N N . ARG A 1 191 ? -1.114 2.461 14.076 1.00 90.44 191 ARG A N 1
ATOM 1614 C CA . ARG A 1 191 ? -0.790 1.084 14.516 1.00 90.44 191 ARG A CA 1
ATOM 1615 C C . ARG A 1 191 ? -1.243 0.797 15.941 1.00 90.44 191 ARG A C 1
ATOM 1617 O O . ARG A 1 191 ? -1.918 -0.202 16.158 1.00 90.44 191 ARG A O 1
ATOM 1624 N N . SER A 1 192 ? -0.876 1.648 16.898 1.00 88.94 192 SER A N 1
ATOM 1625 C CA . SER A 1 192 ? -1.205 1.418 18.309 1.00 88.94 192 SER A CA 1
ATOM 1626 C C . SER A 1 192 ? -2.711 1.439 18.545 1.00 88.94 192 SER A C 1
ATOM 1628 O O . SER A 1 192 ? -3.221 0.586 19.259 1.00 88.94 192 SER A O 1
ATOM 1630 N N . GLN A 1 193 ? -3.427 2.372 17.913 1.00 87.25 193 GLN A N 1
ATOM 1631 C CA . GLN A 1 193 ? -4.878 2.484 18.042 1.00 87.25 193 GLN A CA 1
ATOM 1632 C C . GLN A 1 193 ? -5.569 1.236 17.479 1.00 87.25 193 GLN A C 1
ATOM 1634 O O . GLN A 1 193 ? -6.333 0.597 18.193 1.00 87.25 193 GLN A O 1
ATOM 1639 N N . LEU A 1 194 ? -5.220 0.828 16.254 1.00 91.12 194 LEU A N 1
ATOM 1640 C CA . LEU A 1 194 ? -5.802 -0.343 15.598 1.00 91.12 194 LEU A CA 1
ATOM 1641 C C . LEU A 1 194 ? -5.504 -1.638 16.365 1.00 91.12 194 LEU A C 1
ATOM 1643 O O . LEU A 1 194 ? -6.422 -2.413 16.618 1.00 91.12 194 LEU A O 1
ATOM 1647 N N . ILE A 1 195 ? -4.247 -1.872 16.766 1.00 91.00 195 ILE A N 1
ATOM 1648 C CA . ILE A 1 195 ? -3.864 -3.089 17.504 1.00 91.00 195 ILE A CA 1
ATOM 1649 C C . ILE A 1 195 ? -4.561 -3.142 18.862 1.00 91.00 195 ILE A C 1
ATOM 1651 O O . ILE A 1 195 ? -5.090 -4.187 19.229 1.00 91.00 195 ILE A O 1
ATOM 1655 N N . ASN A 1 196 ? -4.587 -2.031 19.600 1.00 87.62 196 ASN A N 1
ATOM 1656 C CA . ASN A 1 196 ? -5.227 -1.994 20.908 1.00 87.62 196 ASN A CA 1
ATOM 1657 C C . ASN A 1 196 ? -6.732 -2.240 20.783 1.00 87.62 196 ASN A C 1
ATOM 1659 O O . ASN A 1 196 ? -7.262 -3.083 21.498 1.00 87.62 196 ASN A O 1
ATOM 1663 N N . THR A 1 197 ? -7.415 -1.566 19.851 1.00 87.81 197 THR A N 1
ATOM 1664 C CA . THR A 1 197 ? -8.840 -1.811 19.593 1.00 87.81 197 THR A CA 1
ATOM 1665 C C . THR A 1 197 ? -9.086 -3.265 19.195 1.00 87.81 197 THR A C 1
ATOM 1667 O O . THR A 1 197 ? -10.003 -3.882 19.727 1.00 87.81 197 THR A O 1
ATOM 1670 N N . PHE A 1 198 ? -8.249 -3.843 18.330 1.00 89.75 198 PHE A N 1
ATOM 1671 C CA . PHE A 1 198 ? -8.360 -5.251 17.953 1.00 89.75 198 PHE A CA 1
ATOM 1672 C C . PHE A 1 198 ? -8.241 -6.187 19.165 1.00 89.75 198 PHE A C 1
ATOM 1674 O O . PHE A 1 198 ? -9.112 -7.023 19.356 1.00 89.75 198 PHE A O 1
ATOM 1681 N N . ILE A 1 199 ? -7.222 -6.012 20.014 1.00 87.25 199 ILE A N 1
ATOM 1682 C CA . ILE A 1 199 ? -7.005 -6.857 21.202 1.00 87.25 199 ILE A CA 1
ATOM 1683 C C . ILE A 1 199 ? -8.159 -6.714 22.205 1.00 87.25 199 ILE A C 1
ATOM 1685 O O . ILE A 1 199 ? -8.668 -7.714 22.708 1.00 87.25 199 ILE A O 1
ATOM 1689 N N . TYR A 1 200 ? -8.613 -5.485 22.476 1.00 84.81 200 TYR A N 1
ATOM 1690 C CA . TYR A 1 200 ? -9.692 -5.263 23.445 1.00 84.81 200 TYR A CA 1
ATOM 1691 C C . TYR A 1 200 ? -11.014 -5.898 23.012 1.00 84.81 200 TYR A C 1
ATOM 1693 O O . TYR A 1 200 ? -11.763 -6.381 23.863 1.00 84.81 200 TYR A O 1
ATOM 1701 N N . PHE A 1 201 ? -11.288 -5.906 21.706 1.00 86.94 201 PHE A N 1
ATOM 1702 C CA . PHE A 1 201 ? -12.546 -6.377 21.131 1.00 86.94 201 PHE A CA 1
ATOM 1703 C C . PHE A 1 201 ? -12.417 -7.707 20.379 1.00 86.94 201 PHE A C 1
ATOM 1705 O O . PHE A 1 201 ? -13.346 -8.086 19.673 1.00 86.94 201 PHE A O 1
ATOM 1712 N N . GLU A 1 202 ? -11.318 -8.444 20.551 1.00 88.00 202 GLU A N 1
ATOM 1713 C CA . GLU A 1 202 ? -11.038 -9.692 19.822 1.00 88.00 202 GLU A CA 1
ATOM 1714 C C . GLU A 1 202 ? -12.190 -10.696 19.959 1.00 88.00 202 GLU A C 1
ATOM 1716 O O . GLU A 1 202 ? -12.756 -11.142 18.966 1.00 88.00 202 GLU A O 1
ATOM 1721 N N . LYS A 1 203 ? -12.645 -10.935 21.192 1.00 84.25 203 LYS A N 1
ATOM 1722 C CA . LYS A 1 203 ? -13.785 -11.816 21.477 1.00 84.25 203 LYS A CA 1
ATOM 1723 C C . LYS A 1 203 ? -15.108 -11.341 20.862 1.00 84.25 203 LYS A C 1
ATOM 1725 O O . LYS A 1 203 ? -15.896 -12.160 20.407 1.00 84.25 203 LYS A O 1
ATOM 1730 N N . TYR A 1 204 ? -15.344 -10.029 20.796 1.00 86.12 204 TYR A N 1
ATOM 1731 C CA . TYR A 1 204 ? -16.530 -9.482 20.128 1.00 86.12 204 TYR A CA 1
ATOM 1732 C C . TYR A 1 204 ? -16.489 -9.735 18.616 1.00 86.12 204 TYR A C 1
ATOM 1734 O O . TYR A 1 204 ? -17.509 -10.046 18.002 1.00 86.12 204 TYR A O 1
ATOM 1742 N N . ILE A 1 205 ? -15.302 -9.621 18.013 1.00 88.06 205 ILE A N 1
ATOM 1743 C CA . ILE A 1 205 ? -15.084 -9.934 16.599 1.00 88.06 205 ILE A CA 1
ATOM 1744 C C . ILE A 1 205 ? -15.324 -11.429 16.352 1.00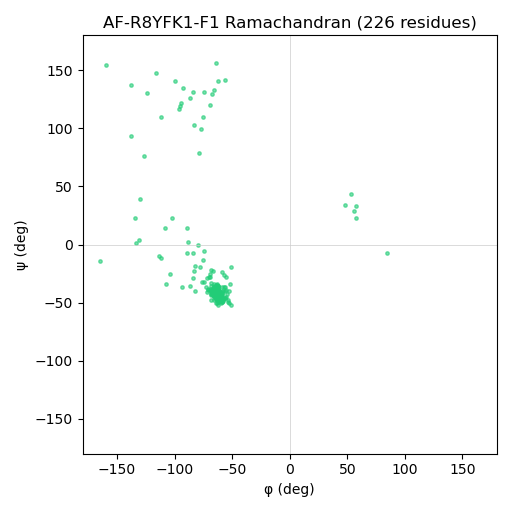 88.06 205 ILE A C 1
ATOM 1746 O O . ILE A 1 205 ? -16.026 -11.773 15.402 1.00 88.06 205 ILE A O 1
ATOM 1750 N N . GLU A 1 206 ? -14.815 -12.306 17.222 1.00 88.00 206 GLU A N 1
ATOM 1751 C CA . GLU A 1 206 ? -15.062 -13.754 17.153 1.00 88.00 206 GLU A CA 1
ATOM 1752 C C . GLU A 1 206 ? -16.558 -14.090 17.236 1.00 88.00 206 GLU A C 1
ATOM 1754 O O . GLU A 1 206 ? -17.045 -14.924 16.473 1.00 88.00 206 GLU A O 1
ATOM 1759 N N . ASP A 1 207 ? -17.309 -13.425 18.118 1.00 87.19 207 ASP A N 1
ATOM 1760 C CA . ASP A 1 207 ? -18.754 -13.632 18.245 1.00 87.19 207 ASP A CA 1
ATOM 1761 C C . ASP A 1 207 ? -19.513 -13.200 16.984 1.00 87.19 207 ASP A C 1
ATOM 1763 O O . ASP A 1 207 ? -20.376 -13.939 16.509 1.00 87.19 207 ASP A O 1
ATOM 1767 N N . ILE A 1 208 ? -19.138 -12.073 16.367 1.00 86.44 208 ILE A N 1
ATOM 1768 C CA . ILE A 1 208 ? -19.694 -11.676 15.062 1.00 86.44 208 ILE A CA 1
ATOM 1769 C C . ILE A 1 208 ? -19.346 -12.711 13.987 1.00 86.44 208 ILE A C 1
ATOM 1771 O O . ILE A 1 208 ? -20.184 -13.020 13.142 1.00 86.44 208 ILE A O 1
ATOM 1775 N N . GLN A 1 209 ? -18.133 -13.267 14.002 1.00 87.56 209 GLN A N 1
ATOM 1776 C CA . GLN A 1 209 ? -17.710 -14.248 13.003 1.00 87.56 209 GLN A CA 1
ATOM 1777 C C . GLN A 1 209 ? -18.430 -15.593 13.110 1.00 87.56 209 GLN A C 1
ATOM 1779 O O . GLN A 1 209 ? -18.578 -16.274 12.093 1.00 87.56 209 GLN A O 1
ATOM 1784 N N . LYS A 1 210 ? -18.929 -15.960 14.297 1.00 88.56 210 LYS A N 1
ATOM 1785 C CA . LYS A 1 210 ? -19.811 -17.130 14.456 1.00 88.56 210 LYS A CA 1
ATOM 1786 C C . LYS A 1 210 ? -21.111 -16.967 13.666 1.00 88.56 210 LYS A C 1
ATOM 1788 O O . LYS A 1 210 ? -21.603 -17.944 13.110 1.00 88.56 210 LYS A O 1
ATOM 1793 N N . GLU A 1 211 ? -21.644 -15.748 13.591 1.00 88.00 211 GLU A N 1
ATOM 1794 C CA . GLU A 1 211 ? -22.833 -15.426 12.791 1.00 88.00 211 GLU A CA 1
ATOM 1795 C C . GLU A 1 211 ? -22.486 -15.181 11.312 1.00 88.00 211 GLU A C 1
ATOM 1797 O O . GLU A 1 211 ? -23.219 -15.596 10.415 1.00 88.00 211 GLU A O 1
ATOM 1802 N N . GLN A 1 212 ? -21.366 -14.500 11.046 1.00 89.19 212 GLN A N 1
ATOM 1803 C CA . GLN A 1 212 ? -20.919 -14.091 9.714 1.00 89.19 212 GLN A CA 1
ATOM 1804 C C . GLN A 1 212 ? -19.406 -14.316 9.536 1.00 89.19 212 GLN A C 1
ATOM 1806 O O . GLN A 1 212 ? -18.614 -13.411 9.810 1.00 89.19 212 GLN A O 1
ATOM 1811 N N . PRO A 1 213 ? -18.978 -15.469 8.988 1.00 88.19 213 PRO A N 1
ATOM 1812 C CA . PRO A 1 213 ? -17.560 -15.847 8.919 1.00 88.19 213 PRO A CA 1
ATOM 1813 C C . PRO A 1 213 ? -16.647 -14.867 8.167 1.00 88.19 213 PRO A C 1
ATOM 1815 O O . PRO A 1 213 ? -15.439 -14.844 8.384 1.00 88.19 213 PRO A O 1
ATOM 1818 N N . THR A 1 214 ? -17.199 -14.061 7.260 1.00 87.94 214 THR A N 1
ATOM 1819 C CA . THR A 1 214 ? -16.442 -13.094 6.450 1.00 87.94 214 THR A CA 1
ATOM 1820 C C . THR A 1 214 ? -16.309 -11.717 7.099 1.00 87.94 214 THR A C 1
ATOM 1822 O O . THR A 1 214 ? -15.612 -10.860 6.555 1.00 87.94 214 THR A O 1
ATOM 1825 N N . ALA A 1 215 ? -16.984 -11.466 8.223 1.00 88.19 215 ALA A N 1
ATOM 1826 C CA . ALA A 1 215 ? -16.953 -10.170 8.883 1.00 88.19 215 ALA A CA 1
ATOM 1827 C C . ALA A 1 215 ? -15.546 -9.857 9.415 1.00 88.19 215 ALA A C 1
ATOM 1829 O O . ALA A 1 215 ? -14.915 -10.696 10.059 1.00 88.19 215 ALA A O 1
ATOM 1830 N N . LEU A 1 216 ? -15.065 -8.636 9.153 1.00 91.25 216 LEU A N 1
ATOM 1831 C CA . LEU A 1 216 ? -13.806 -8.093 9.686 1.00 91.25 216 LEU A CA 1
ATOM 1832 C C . LEU A 1 216 ? -12.549 -8.931 9.357 1.00 91.25 216 LEU A C 1
ATOM 1834 O O . LEU A 1 216 ? -11.535 -8.865 10.057 1.00 91.25 216 LEU A O 1
ATOM 1838 N N . ILE A 1 217 ? -12.596 -9.745 8.295 1.00 92.06 217 ILE A N 1
ATOM 1839 C CA . ILE A 1 217 ? -11.499 -10.654 7.945 1.00 92.06 217 ILE A CA 1
ATOM 1840 C C . ILE A 1 217 ? -10.230 -9.894 7.541 1.00 92.06 217 ILE A C 1
ATOM 1842 O O . ILE A 1 217 ? -9.124 -10.325 7.874 1.00 92.06 217 ILE A O 1
ATOM 1846 N N . ASN A 1 218 ? -10.366 -8.757 6.849 1.00 91.62 218 ASN A N 1
ATOM 1847 C CA . ASN A 1 218 ? -9.210 -7.976 6.415 1.00 91.62 218 ASN A CA 1
ATOM 1848 C C . ASN A 1 218 ? -8.542 -7.299 7.615 1.00 91.62 218 ASN A C 1
ATOM 1850 O O . ASN A 1 21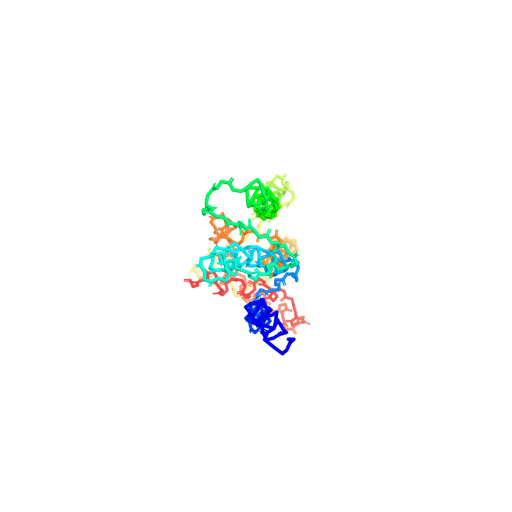8 ? -7.312 -7.288 7.697 1.00 91.62 218 ASN A O 1
ATOM 1854 N N . LEU A 1 219 ? -9.339 -6.809 8.568 1.00 93.56 219 LEU A N 1
ATOM 1855 C CA . LEU A 1 219 ? -8.876 -6.248 9.831 1.00 93.56 219 LEU A CA 1
ATOM 1856 C C . LEU A 1 219 ? -8.063 -7.260 10.636 1.00 93.56 219 LEU A C 1
ATOM 1858 O O . LEU A 1 219 ? -6.959 -6.936 11.067 1.00 93.56 219 LEU A O 1
ATOM 1862 N N . ILE A 1 220 ? -8.556 -8.491 10.793 1.00 92.06 220 ILE A N 1
ATOM 1863 C CA . ILE A 1 220 ? -7.828 -9.548 11.517 1.00 92.06 220 ILE A CA 1
ATOM 1864 C C . ILE A 1 220 ? -6.475 -9.819 10.857 1.00 92.06 220 ILE A C 1
ATOM 1866 O O . ILE A 1 220 ? -5.438 -9.830 11.525 1.00 92.06 220 ILE A O 1
ATOM 1870 N N . GLN A 1 221 ? -6.460 -10.000 9.533 1.00 91.25 221 GLN A N 1
ATOM 1871 C CA . GLN A 1 221 ? -5.217 -10.274 8.812 1.00 91.25 221 GLN A CA 1
ATOM 1872 C C . GLN A 1 221 ? -4.224 -9.107 8.927 1.00 91.25 221 GLN A C 1
ATOM 1874 O O . GLN A 1 221 ? -3.024 -9.336 9.115 1.00 91.25 221 GLN A O 1
ATOM 1879 N N . LEU A 1 222 ? -4.711 -7.862 8.857 1.00 92.00 222 LEU A N 1
ATOM 1880 C CA . LEU A 1 222 ? -3.885 -6.671 9.034 1.00 92.00 222 LEU A CA 1
ATOM 1881 C C . LEU A 1 222 ? -3.339 -6.570 10.466 1.00 92.00 222 LEU A C 1
ATOM 1883 O O . LEU A 1 222 ? -2.143 -6.339 10.646 1.00 92.00 222 LEU A O 1
ATOM 1887 N N . ALA A 1 223 ? -4.177 -6.793 11.479 1.00 91.75 223 ALA A N 1
ATOM 1888 C CA . ALA A 1 223 ? -3.786 -6.731 12.884 1.00 91.75 223 ALA A CA 1
ATOM 1889 C C . ALA A 1 223 ? -2.698 -7.766 13.213 1.00 91.75 223 ALA A C 1
ATOM 1891 O O . ALA A 1 223 ? -1.664 -7.413 13.786 1.00 91.75 223 ALA A O 1
ATOM 1892 N N . ILE A 1 224 ? -2.861 -9.017 12.762 1.00 90.12 224 ILE A N 1
ATOM 1893 C CA . ILE A 1 224 ? -1.849 -10.080 12.907 1.00 90.12 224 ILE A CA 1
ATOM 1894 C C . ILE A 1 224 ? -0.531 -9.672 12.235 1.00 90.12 224 ILE A C 1
ATOM 1896 O O . ILE A 1 224 ? 0.550 -9.866 12.796 1.00 90.12 224 ILE A O 1
ATOM 1900 N N . ARG A 1 225 ? -0.603 -9.082 11.038 1.00 88.00 225 ARG A N 1
ATOM 1901 C CA . ARG A 1 225 ? 0.570 -8.609 10.291 1.00 88.00 225 ARG A CA 1
ATOM 1902 C C . ARG A 1 225 ? 1.278 -7.445 10.986 1.00 88.00 225 ARG A C 1
ATOM 1904 O O . ARG A 1 225 ? 2.503 -7.381 10.943 1.00 88.00 225 ARG A O 1
ATOM 1911 N N . TRP A 1 226 ? 0.544 -6.527 11.610 1.00 91.44 226 TRP A N 1
ATOM 1912 C CA . TRP A 1 226 ? 1.104 -5.359 12.302 1.00 91.44 226 TRP A CA 1
ATOM 1913 C C . TRP A 1 226 ? 1.597 -5.646 13.725 1.00 91.44 226 TRP A C 1
ATOM 1915 O O . TRP A 1 226 ? 2.381 -4.850 14.263 1.00 91.44 226 TRP A O 1
ATOM 1925 N N . LYS A 1 227 ? 1.146 -6.758 14.321 1.00 85.50 227 LYS A N 1
ATOM 1926 C CA . LYS A 1 227 ? 1.619 -7.277 15.614 1.00 85.50 227 LYS A CA 1
ATOM 1927 C C . LYS A 1 227 ? 3.044 -7.837 15.530 1.00 85.50 227 LYS A C 1
ATOM 1929 O O . LYS A 1 227 ? 3.755 -7.778 16.528 1.00 85.50 227 LYS A O 1
ATOM 1934 N N . LYS A 1 228 ? 3.453 -8.327 14.352 1.00 70.81 228 LYS A N 1
ATOM 1935 C CA . LYS A 1 228 ? 4.853 -8.646 14.025 1.00 70.81 228 LYS A CA 1
ATOM 1936 C C . LYS A 1 228 ? 5.691 -7.369 13.907 1.00 70.81 228 LYS A C 1
ATOM 1938 O O . LYS A 1 228 ? 6.848 -7.416 14.364 1.00 70.81 228 LYS A O 1
#

Radius of gyration: 27.77 Å; Cα contacts (8 Å, |Δi|>4): 146; chains: 1; bounding box: 60×33×82 Å